Protein 6UXF (pdb70)

Solvent-accessible surface area: 13009 Å² total; per-residue (Å²): 165,123,98,218,77,133,74,79,88,64,68,108,32,13,56,44,4,56,125,66,1,42,77,0,71,147,12,49,133,90,97,118,62,155,12,114,21,2,22,79,20,3,17,94,8,6,67,100,54,12,62,170,123,16,105,4,14,106,2,53,0,10,5,2,92,77,99,117,8,96,51,1,18,0,0,0,7,3,84,146,169,13,50,38,30,93,141,160,77,176,66,43,15,1,0,0,2,0,0,5,0,3,2,9,8,56,46,15,0,31,124,139,38,3,56,21,2,25,133,46,2,15,24,0,50,68,14,94,38,15,28,55,67,29,89,83,121,70,36,99,93,92,63,94,154,79,5,48,7,7,0,2,0,0,0,4,66,5,92,26,103,105,41,114,60,0,23,56,66,1,53,64,95,96,96,56,107,4,2,1,14,0,0,0,0,7,76,25,1,17,0,35,31,24,103,134,128,137,118,3,43,21,77,112,75,204,71,0,5,8,20,2,12,98,41,0,52,40,27,3,143,150,15,36,68,10,10,88,15,44,96,153,16,23,43,112,132,160,93,181

Secondary structure (DSSP, 8-state):
-----HHHHHHHHHHHHHHHHHHHHHHHH-TTTTTTTHHHHHHHHHHHHS-TT-EEEEEEEE-TTS-B---EEEEEE--SS-S--EEETTEEEEEGGGEEEEEEE-SEESHHHHHHHHHHHHHHHTS------EEETTEEEPPPPPP--EEEEEESEES--SHHHHHHHH---TTSTT---EEEETTTEEEEEETTTTEEEEEE-TTHHHHHHHHHHHHHHHS-------HHHHHGGG--

B-factor: mean 38.06, std 15.3, range [18.31, 113.09]

Radius of gyration: 18.82 Å; Cα contacts (8 Å, |Δi|>4): 485; chains: 1; bounding box: 50×69×50 Å

Nearest PDB structures (foldseek):
  6uxf-assembly1_A  TM=1.004E+00  e=3.318E-54  Vibrio metoecus
  6uxg-assembly1_A  TM=9.566E-01  e=2.338E-42  Vibrio metoecus
  6p7p-assembly1_C  TM=9.164E-01  e=3.112E-33  Escherichia coli MS 115-1
  7zgv-assembly1_A  TM=8.688E-01  e=6.035E-23  Serratia
  7zgw-assembly1_D  TM=8.643E-01  e=1.379E-19  Serratia

Sequence (240 aa):
AQDWQLSELLENLHADVQHKLTTVRKSFKHSVVKGDGAENVWVDLFNQYLPERYRASRAFVVDSENQFSEQIDVVIYDRQYSPFIFHYAEQLIIPAESVYAVFEVKQTLNKQHIDAARKKVASVRALHRTSLPIPHAGGVHSPRELIGIIGGLLTLENELKIPDTLMGHLDHDKADKGMLNIGCCAADDCFFYYDNDHQRMQVMQHKKATTTAFLFELLSQLQKCGTVPMIDIHAYGKWLTP

InterPro domains:
  IPR046537 Domain of unknown function DUF6602 [PF20247] (25-128)

Foldseek 3Di:
DDDDDPVVVLVVVLVVLVVLLVVQVCQCPDPPSNRPCNLVSVQVVCCVPPPVQKHKDFAWEAELVGAIADGFSIWIFGDPPAPDWDCPPNGTYGYLLGTAETEDEDAEDDLVQLVVQLRRQLSSVVHDFDFDWDDDPPGTHDTFDGFQYAGEYEYAYYPQQPQVSSQVSQWDDPPHSSHHAWYFHQCFWIKGQDVVVRGIGIGTDRSHVSVRVVVVNVSSVPRGDRHPGPVVSNVVVPDD

Structure (mmCIF, N/CA/C/O backbone):
data_6UXF
#
_entry.id   6UXF
#
_cell.length_a   134.880
_cell.length_b   134.880
_cell.length_c   85.894
_cell.angle_alpha   90.000
_cell.angle_beta   90.000
_cell.angle_gamma   120.000
#
_symmetry.space_group_name_H-M   'P 63 2 2'
#
loop_
_entity.id
_entity.type
_entity.pdbx_description
1 polymer 'Vibrio meotecus sp. RC341 NucC'
2 water water
#
loop_
_atom_site.group_PDB
_atom_site.id
_atom_site.type_symbol
_atom_site.label_atom_id
_atom_site.label_alt_id
_atom_site.label_comp_id
_atom_site.label_asym_id
_atom_site.label_entity_id
_atom_site.label_seq_id
_atom_site.pdbx_PDB_ins_code
_atom_site.Cartn_x
_atom_site.Cartn_y
_atom_site.Cartn_z
_atom_site.occupancy
_atom_site.B_iso_or_equiv
_atom_site.auth_seq_id
_atom_site.auth_comp_id
_atom_site.auth_asym_id
_atom_site.auth_atom_id
_atom_site.pdbx_PDB_model_num
ATOM 1 N N . ALA A 1 2 ? 52.36860 -4.78405 -16.37172 1.000 77.26622 2 ALA A N 1
ATOM 2 C CA . ALA A 1 2 ? 50.95849 -5.07582 -16.12127 1.000 78.56489 2 ALA A CA 1
ATOM 3 C C . ALA A 1 2 ? 50.78206 -5.94626 -14.86905 1.000 55.46795 2 ALA A C 1
ATOM 4 O O . ALA A 1 2 ? 50.59267 -5.42870 -13.76104 1.000 67.91420 2 ALA A O 1
ATOM 10 N N . GLN A 1 3 ? 50.85963 -7.26330 -15.03268 1.000 47.84489 3 GLN A N 1
ATOM 11 C CA . GLN A 1 3 ? 50.70334 -8.19114 -13.91336 1.000 44.54957 3 GLN A CA 1
ATOM 12 C C . GLN A 1 3 ? 51.96483 -8.18773 -13.04879 1.000 55.39106 3 GLN A C 1
ATOM 13 O O . GLN A 1 3 ? 53.04015 -8.51033 -13.54154 1.000 41.83134 3 GLN A O 1
ATOM 27 N N . ASP A 1 4 ? 51.84262 -7.87927 -11.75576 1.000 59.13966 4 ASP A N 1
ATOM 28 C CA . ASP A 1 4 ? 52.98871 -8.02763 -10.86062 1.000 51.39288 4 ASP A CA 1
ATOM 29 C C . ASP A 1 4 ? 52.93739 -9.40207 -10.21746 1.000 34.24459 4 ASP A C 1
ATOM 30 O O . ASP A 1 4 ? 52.01992 -10.21284 -10.49603 1.000 37.72634 4 ASP A O 1
ATOM 39 N N . TRP A 1 5 ? 53.93160 -9.71189 -9.35346 1.000 35.67239 5 TRP A N 1
ATOM 40 C CA . TRP A 1 5 ? 54.01557 -11.07751 -8.82938 1.000 29.50067 5 TRP A CA 1
ATOM 41 C C . TRP A 1 5 ? 52.91431 -11.35030 -7.80617 1.000 27.45561 5 TRP A C 1
ATOM 42 O O . TRP A 1 5 ? 52.75672 -10.57542 -6.84930 1.000 31.84319 5 TRP A O 1
ATOM 63 N N . GLN A 1 6 ? 52.19139 -12.42161 -8.01796 1.000 26.54149 6 GLN A N 1
ATOM 64 C CA . GLN A 1 6 ? 51.09566 -12.83673 -7.15344 1.000 32.13051 6 GLN A CA 1
ATOM 65 C C . GLN A 1 6 ? 51.10757 -14.34863 -7.01269 1.000 29.37144 6 GLN A C 1
ATOM 66 O O . GLN A 1 6 ? 51.00076 -15.11091 -7.97867 1.000 24.94175 6 GLN A O 1
ATOM 80 N N . LEU A 1 7 ? 51.15501 -14.82574 -5.77742 1.000 24.88672 7 LEU A N 1
ATOM 81 C CA . LEU A 1 7 ? 51.03282 -16.23574 -5.57118 1.000 24.98277 7 LEU A CA 1
ATOM 82 C C . LEU A 1 7 ? 49.72068 -16.77795 -6.09957 1.000 26.17693 7 LEU A C 1
ATOM 83 O O . LEU A 1 7 ? 49.69581 -17.89572 -6.60090 1.000 26.11324 7 LEU A O 1
ATOM 99 N N . SER A 1 8 ? 48.64439 -15.98432 -6.04142 1.000 26.03675 8 SER A N 1
ATOM 100 C CA . SER A 1 8 ? 47.38848 -16.49048 -6.59840 1.000 29.71374 8 SER A CA 1
ATOM 101 C C . SER A 1 8 ? 47.50501 -16.77451 -8.10921 1.000 26.36048 8 SER A C 1
ATOM 102 O O . SER A 1 8 ? 46.87514 -17.71220 -8.60571 1.000 28.11390 8 SER A O 1
ATOM 110 N N . GLU A 1 9 ? 48.29118 -15.95118 -8.82264 1.000 26.40594 9 GLU A N 1
ATOM 111 C CA . GLU A 1 9 ? 48.51989 -16.18575 -10.25882 1.000 26.99684 9 GLU A CA 1
ATOM 112 C C . GLU A 1 9 ? 49.40898 -17.38116 -10.50333 1.000 25.79240 9 GLU A C 1
ATOM 113 O O . GLU A 1 9 ? 49.18374 -18.13819 -11.45982 1.000 24.90871 9 GLU A O 1
ATOM 125 N N . LEU A 1 10 ? 50.43059 -17.59532 -9.65832 1.000 25.01105 10 LEU A N 1
ATOM 126 C CA . LEU A 1 10 ? 51.22630 -18.80497 -9.81658 1.000 24.41322 10 LEU A CA 1
ATOM 127 C C . LEU A 1 10 ? 50.35778 -20.04658 -9.60943 1.000 24.89915 10 LEU A C 1
ATOM 128 O O . LEU A 1 10 ? 50.47200 -21.05592 -10.30163 1.000 22.78306 10 LEU A O 1
ATOM 144 N N . LEU A 1 11 ? 49.45321 -19.98717 -8.65154 1.000 23.35318 11 LEU A N 1
ATOM 145 C CA . LEU A 1 11 ? 48.60977 -21.14798 -8.37868 1.000 23.36053 11 LEU A CA 1
ATOM 146 C C . LEU A 1 11 ? 47.53306 -21.31969 -9.44235 1.000 23.07675 11 LEU A C 1
ATOM 147 O O . LEU A 1 11 ? 47.20160 -22.44686 -9.74947 1.000 23.91071 11 LEU A O 1
ATOM 163 N N . GLU A 1 12 ? 47.04429 -20.23979 -10.02697 1.000 23.98487 12 GLU A N 1
ATOM 164 C CA . GLU A 1 12 ? 46.09869 -20.34676 -11.13724 1.000 27.13811 12 GLU A CA 1
ATOM 165 C C . GLU A 1 12 ? 46.78595 -20.97499 -12.33704 1.000 27.55406 12 GLU A C 1
ATOM 166 O O . GLU A 1 12 ? 46.18518 -21.76653 -13.06393 1.000 25.76501 12 GLU A O 1
ATOM 178 N N . ASN A 1 13 ? 48.07015 -20.63781 -12.54644 1.000 24.09298 13 ASN A N 1
ATOM 179 C CA . ASN A 1 13 ? 48.84236 -21.22438 -13.64069 1.000 23.39314 13 ASN A CA 1
ATOM 180 C C . ASN A 1 13 ? 49.03558 -22.71874 -13.45306 1.000 23.50787 13 ASN A C 1
ATOM 181 O O . ASN A 1 13 ? 48.92240 -23.48570 -14.42161 1.000 24.29209 13 ASN A O 1
ATOM 192 N N . LEU A 1 14 ? 49.36930 -23.15209 -12.23464 1.000 22.18865 14 LEU A N 1
ATOM 193 C CA . LEU A 1 14 ? 49.46372 -24.55705 -11.90576 1.000 21.81826 14 LEU A CA 1
ATOM 194 C C . LEU A 1 14 ? 48.14478 -25.27015 -12.17592 1.000 22.08030 14 LEU A C 1
ATOM 195 O O . LEU A 1 14 ? 48.10694 -26.30066 -12.85325 1.000 23.00491 14 LEU A O 1
ATOM 211 N N . HIS A 1 15 ? 47.05059 -24.68922 -11.69109 1.000 23.25951 15 HIS A N 1
ATOM 212 C CA . HIS A 1 15 ? 45.73695 -25.23720 -11.88044 1.000 23.88392 15 HIS A CA 1
ATOM 213 C C . HIS A 1 15 ? 45.38356 -25.35560 -13.36600 1.000 22.17175 15 HIS A C 1
ATOM 214 O O . HIS A 1 15 ? 44.85251 -26.38957 -13.80534 1.000 23.57042 15 HIS A O 1
ATOM 228 N N . ALA A 1 16 ? 45.70838 -24.34635 -14.15555 1.000 22.61056 16 ALA A N 1
ATOM 229 C CA . ALA A 1 16 ? 45.44923 -24.41449 -15.60298 1.000 27.13018 16 ALA A CA 1
ATOM 230 C C . ALA A 1 16 ? 46.19322 -25.57341 -16.25138 1.000 25.89275 16 ALA A C 1
ATOM 231 O O . ALA A 1 16 ? 45.66444 -26.24234 -17.15472 1.000 25.07092 16 ALA A O 1
ATOM 238 N N . ASP A 1 17 ? 47.40827 -25.85506 -15.79287 1.000 23.07238 17 ASP A N 1
ATOM 239 C CA . ASP A 1 17 ? 48.15658 -26.96358 -16.36918 1.000 20.81011 17 ASP A CA 1
ATOM 240 C C . ASP A 1 17 ? 47.54032 -28.29688 -15.97590 1.000 23.45152 17 ASP A C 1
ATOM 241 O O . ASP A 1 17 ? 47.38454 -29.17747 -16.80957 1.000 24.55154 17 ASP A O 1
ATOM 250 N N . VAL A 1 18 ? 47.15153 -28.43890 -14.70697 1.000 23.21658 18 VAL A N 1
ATOM 251 C CA . VAL A 1 18 ? 46.48127 -29.65167 -14.23423 1.000 21.74381 18 VAL A CA 1
ATOM 252 C C . VAL A 1 18 ? 45.19084 -29.85923 -15.00998 1.000 21.89880 18 VAL A C 1
ATOM 253 O O . VAL A 1 18 ? 44.92559 -30.94289 -15.51326 1.000 26.65636 18 VAL A O 1
ATOM 266 N N . GLN A 1 19 ? 44.40067 -28.80516 -15.15865 1.000 22.17933 19 GLN A N 1
ATOM 267 C CA . GLN A 1 19 ? 43.12570 -28.90610 -15.88120 1.000 24.38890 19 GLN A CA 1
ATOM 268 C C . GLN A 1 19 ? 43.34673 -29.30851 -17.33002 1.000 26.49815 19 GLN A C 1
ATOM 269 O O . GLN A 1 19 ? 42.59509 -30.12519 -17.89045 1.000 24.39219 19 GLN A O 1
ATOM 283 N N . HIS A 1 20 ? 44.36560 -28.72558 -17.97538 1.000 24.28921 20 HIS A N 1
ATOM 284 C CA . HIS A 1 20 ? 44.61921 -29.12119 -19.36500 1.000 22.57246 20 HIS A CA 1
ATOM 285 C C . HIS A 1 20 ? 45.01384 -30.59500 -19.48144 1.000 22.83770 20 HIS A C 1
ATOM 286 O O . HIS A 1 20 ? 44.52224 -31.30363 -20.37847 1.000 25.48799 20 HIS A O 1
ATOM 300 N N . LYS A 1 21 ? 45.86570 -31.09854 -18.58262 1.000 22.62622 21 LYS A N 1
ATOM 301 C CA . LYS A 1 21 ? 46.23634 -32.50098 -18.62558 1.000 22.15493 21 LYS A CA 1
ATOM 302 C C . LYS A 1 21 ? 45.00586 -33.38812 -18.43054 1.000 24.76298 21 LYS A C 1
ATOM 303 O O . LYS A 1 21 ? 44.84328 -34.39145 -19.13882 1.000 23.95088 21 LYS A O 1
ATOM 322 N N . LEU A 1 22 ? 44.07630 -32.97483 -17.54672 1.000 22.55721 22 LEU A N 1
ATOM 323 C CA . LEU A 1 22 ? 42.91310 -33.82474 -17.28233 1.000 23.72768 22 LEU A CA 1
ATOM 324 C C . LEU A 1 22 ? 41.91506 -33.83255 -18.42246 1.000 24.82034 22 LEU A C 1
ATOM 325 O O . LEU A 1 22 ? 41.05880 -34.72004 -18.45966 1.000 25.13808 22 LEU A O 1
ATOM 341 N N . THR A 1 23 ? 41.97281 -32.88451 -19.39118 1.000 23.58474 23 THR A N 1
ATOM 342 C CA . THR A 1 23 ? 41.10749 -33.01547 -20.56047 1.000 22.61177 23 THR A CA 1
ATOM 343 C C . THR A 1 23 ? 41.37079 -34.34730 -21.28256 1.000 22.92791 23 THR A C 1
ATOM 344 O O . THR A 1 23 ? 40.47705 -34.86623 -21.93845 1.000 25.26432 23 THR A O 1
ATOM 355 N N . THR A 1 24 ? 42.60674 -34.87753 -21.22434 1.000 23.86469 24 THR A N 1
ATOM 356 C CA . THR A 1 24 ? 42.89218 -36.16080 -21.85944 1.000 22.89704 24 THR A CA 1
ATOM 357 C C . THR A 1 24 ? 42.13614 -37.29388 -21.15893 1.000 22.99620 24 THR A C 1
ATOM 358 O O . THR A 1 24 ? 41.66038 -38.22708 -21.81991 1.000 25.47923 24 THR A O 1
ATOM 369 N N . VAL A 1 25 ? 42.01903 -37.18764 -19.83238 1.000 24.11236 25 VAL A N 1
ATOM 370 C CA . VAL A 1 25 ? 41.25183 -38.17816 -19.07069 1.000 27.45962 25 VAL A CA 1
ATOM 371 C C . VAL A 1 25 ? 39.79102 -38.13465 -19.49081 1.000 25.52313 25 VAL A C 1
ATOM 372 O O . VAL A 1 25 ? 39.15380 -39.15861 -19.76025 1.000 25.94831 25 VAL A O 1
ATOM 385 N N . ARG A 1 26 ? 39.24429 -36.93636 -19.57883 1.000 23.03340 26 ARG A N 1
ATOM 386 C CA . ARG A 1 26 ? 37.86399 -36.76836 -20.01688 1.000 25.05790 26 ARG A CA 1
ATOM 387 C C . ARG A 1 26 ? 37.63792 -37.35370 -21.40281 1.000 28.75380 26 ARG A C 1
ATOM 388 O O . ARG A 1 26 ? 36.64297 -38.04820 -21.65495 1.000 28.95093 26 ARG A O 1
ATOM 409 N N . LYS A 1 27 ? 38.53817 -37.03073 -22.34074 1.000 24.60396 27 LYS A N 1
ATOM 410 C CA . LYS A 1 27 ? 38.33836 -37.49280 -23.70462 1.000 28.94787 27 LYS A CA 1
ATOM 411 C C . LYS A 1 27 ? 38.45117 -39.00411 -23.78631 1.000 24.10853 27 LYS A C 1
ATOM 412 O O . LYS A 1 27 ? 37.71015 -39.61447 -24.57592 1.000 28.99518 27 LYS A O 1
ATOM 431 N N . SER A 1 28 ? 39.35092 -39.59841 -22.99042 1.000 25.16176 28 SER A N 1
ATOM 432 C CA . SER A 1 28 ? 39.47489 -41.04859 -22.97943 1.000 27.70355 28 SER A CA 1
ATOM 433 C C . SER A 1 28 ? 38.18795 -41.71572 -22.46832 1.000 29.22837 28 SER A C 1
ATOM 434 O O . SER A 1 28 ? 37.61499 -42.57367 -23.14540 1.000 28.46557 28 SER A O 1
ATOM 442 N N . PHE A 1 29 ? 37.70534 -41.28640 -21.28699 1.000 29.11101 29 PHE A N 1
ATOM 443 C CA . PHE A 1 29 ? 36.49231 -41.90735 -20.73905 1.000 33.04929 29 PHE A CA 1
ATOM 444 C C . PHE A 1 29 ? 35.28164 -41.72548 -21.63460 1.000 33.88095 29 PHE A C 1
ATOM 445 O O . PHE A 1 29 ? 34.41560 -42.61377 -21.68685 1.000 34.06138 29 PHE A O 1
ATOM 462 N N . LYS A 1 30 ? 35.18411 -40.61509 -22.37791 1.000 28.07238 30 LYS A N 1
ATOM 463 C CA . LYS A 1 30 ? 34.00215 -40.32633 -23.15617 1.000 31.73671 30 LYS A CA 1
ATOM 464 C C . LYS A 1 30 ? 34.05195 -40.91797 -24.56452 1.000 33.64540 30 LYS A C 1
ATOM 465 O O . LYS A 1 30 ? 33.06203 -40.88295 -25.25990 1.000 34.68781 30 LYS A O 1
ATOM 484 N N . HIS A 1 31 ? 35.16086 -41.52851 -24.96114 1.000 31.07642 31 HIS A N 1
ATOM 485 C CA . HIS A 1 31 ? 35.31325 -42.00242 -26.33596 1.000 33.07668 31 HIS A CA 1
ATOM 486 C C . HIS A 1 31 ? 34.69311 -43.39144 -26.49248 1.000 29.21800 31 HIS A C 1
ATOM 487 O O . HIS A 1 31 ? 34.93515 -44.28217 -25.66335 1.000 32.08680 31 HIS A O 1
ATOM 501 N N . SER A 1 32 ? 33.97166 -43.57679 -27.58017 1.000 32.26674 32 SER A N 1
ATOM 502 C CA . SER A 1 32 ? 33.25622 -44.83970 -27.79606 1.000 38.41130 32 SER A CA 1
ATOM 503 C C . SER A 1 32 ? 34.17249 -46.00805 -28.14141 1.000 51.98090 32 SER A C 1
ATOM 504 O O . SER A 1 32 ? 33.75247 -47.16410 -28.03342 1.000 41.72970 32 SER A O 1
ATOM 512 N N . VAL A 1 33 ? 35.40387 -45.74951 -28.56656 1.000 35.62205 33 VAL A N 1
ATOM 513 C CA . VAL A 1 33 ? 36.40006 -46.81986 -28.79817 1.000 39.07982 33 VAL A CA 1
ATOM 514 C C . VAL A 1 33 ? 37.42835 -46.90165 -27.67783 1.000 44.67683 33 VAL A C 1
ATOM 515 O O . VAL A 1 33 ? 37.73019 -47.98306 -27.15774 1.000 37.75764 33 VAL A O 1
ATOM 528 N N . VAL A 1 34 ? 37.96135 -45.76305 -27.23589 1.000 33.67790 34 VAL A N 1
ATOM 529 C CA . VAL A 1 34 ? 39.02774 -45.79482 -26.24470 1.000 31.80558 34 VAL A CA 1
ATOM 530 C C . VAL A 1 34 ? 38.49227 -46.24483 -24.88456 1.000 31.51836 34 VAL A C 1
ATOM 531 O O . VAL A 1 34 ? 39.15338 -46.99388 -24.16473 1.000 32.79990 34 VAL A O 1
ATOM 544 N N . LYS A 1 35 ? 37.29357 -45.78984 -24.51170 1.000 34.16127 35 LYS A N 1
ATOM 545 C CA . LYS A 1 35 ? 36.58269 -46.30395 -23.33548 1.000 41.90962 35 LYS A CA 1
ATOM 546 C C . LYS A 1 35 ? 37.44244 -46.30486 -22.07938 1.000 41.44782 35 LYS A C 1
ATOM 547 O O . LYS A 1 35 ? 37.48677 -47.28599 -21.34031 1.000 37.25927 35 LYS A O 1
ATOM 566 N N . GLY A 1 36 ? 38.10862 -45.17490 -21.80681 1.000 29.77318 36 GLY A N 1
ATOM 567 C CA . GLY A 1 36 ? 38.88705 -45.00494 -20.61702 1.000 27.24327 36 GLY A CA 1
ATOM 568 C C . GLY A 1 36 ? 40.28993 -45.58299 -20.63140 1.000 31.75541 36 GLY A C 1
ATOM 569 O O . GLY A 1 36 ? 41.01265 -45.43552 -19.63844 1.000 33.48252 36 GLY A O 1
ATOM 573 N N . ASP A 1 37 ? 40.70750 -46.22425 -21.71739 1.000 31.47649 37 ASP A N 1
ATOM 574 C CA . ASP A 1 37 ? 42.05980 -46.77585 -21.77590 1.000 31.25115 37 ASP A CA 1
ATOM 575 C C . ASP A 1 37 ? 43.09119 -45.68973 -21.56744 1.000 33.65804 37 ASP A C 1
ATOM 576 O O . ASP A 1 37 ? 43.01694 -44.59874 -22.18710 1.000 34.82432 37 ASP A O 1
ATOM 585 N N . GLY A 1 38 ? 44.04823 -45.97318 -20.67538 1.000 36.98406 38 GLY A N 1
ATOM 586 C CA . GLY A 1 38 ? 45.13485 -45.06421 -20.42622 1.000 47.67949 38 GLY A CA 1
ATOM 587 C C . GLY A 1 38 ? 44.81078 -43.93722 -19.49168 1.000 31.51060 38 GLY A C 1
ATOM 588 O O . GLY A 1 38 ? 45.68778 -43.12977 -19.20590 1.000 30.06538 38 GLY A O 1
ATOM 592 N N . ALA A 1 39 ? 43.56792 -43.82845 -19.01405 1.000 27.08611 39 ALA A N 1
ATOM 593 C CA . ALA A 1 39 ? 43.20622 -42.64701 -18.22814 1.000 28.22404 39 ALA A CA 1
ATOM 594 C C . ALA A 1 39 ? 44.09114 -42.48188 -17.01010 1.000 26.74540 39 ALA A C 1
ATOM 595 O O . ALA A 1 39 ? 44.48840 -41.35256 -16.65802 1.000 30.00828 39 ALA A O 1
ATOM 602 N N . GLU A 1 40 ? 44.38019 -43.57997 -16.30748 1.000 26.06823 40 GLU A N 1
ATOM 603 C CA . GLU A 1 40 ? 45.18015 -43.43552 -15.12796 1.000 24.83676 40 GLU A CA 1
ATOM 604 C C . GLU A 1 40 ? 46.58172 -42.92128 -15.44785 1.000 22.79188 40 GLU A C 1
ATOM 605 O O . GLU A 1 40 ? 47.23758 -42.37919 -14.54641 1.000 25.92875 40 GLU A O 1
ATOM 617 N N . ASN A 1 41 ? 47.07197 -43.14471 -16.65571 1.000 27.92253 41 ASN A N 1
ATOM 618 C CA . ASN A 1 41 ? 48.41214 -42.67291 -16.99534 1.000 27.26719 41 ASN A CA 1
ATOM 619 C C . ASN A 1 41 ? 48.54156 -41.17502 -16.85942 1.000 23.67006 41 ASN A C 1
ATOM 620 O O . ASN A 1 41 ? 49.63530 -40.67866 -16.56601 1.000 24.53669 41 ASN A O 1
ATOM 631 N N . VAL A 1 42 ? 47.46286 -40.42072 -17.13022 1.000 23.58722 42 VAL A N 1
ATOM 632 C CA . VAL A 1 42 ? 47.51793 -38.96203 -16.97809 1.000 24.80781 42 VAL A CA 1
ATOM 633 C C . VAL A 1 42 ? 47.76565 -38.57135 -15.53303 1.000 22.86342 42 VAL A C 1
ATOM 634 O O . VAL A 1 42 ? 48.59673 -37.69551 -15.23951 1.000 24.78953 42 VAL A O 1
ATOM 647 N N . TRP A 1 43 ? 47.05257 -39.22857 -14.59756 1.000 22.70003 43 TRP A N 1
ATOM 648 C CA . TRP A 1 43 ? 47.25021 -38.95850 -13.18038 1.000 21.88240 43 TRP A CA 1
ATOM 649 C C . TRP A 1 43 ? 48.63474 -39.40435 -12.73000 1.000 22.07828 43 TRP A C 1
ATOM 650 O O . TRP A 1 43 ? 49.28410 -38.70101 -11.94797 1.000 23.07251 43 TRP A O 1
ATOM 671 N N . VAL A 1 44 ? 49.10694 -40.54618 -13.22913 1.000 22.84836 44 VAL A N 1
ATOM 672 C CA . VAL A 1 44 ? 50.46707 -40.98839 -12.87299 1.000 22.69619 44 VAL A CA 1
ATOM 673 C C . VAL A 1 44 ? 51.48073 -39.91703 -13.26087 1.000 22.87948 44 VAL A C 1
ATOM 674 O O . VAL A 1 44 ? 52.34908 -39.52554 -12.46227 1.000 24.06078 44 VAL A O 1
ATOM 687 N N . ASP A 1 45 ? 51.35974 -39.42324 -14.49700 1.000 22.71574 45 ASP A N 1
ATOM 688 C CA . ASP A 1 45 ? 52.27087 -38.39835 -15.00461 1.000 23.08525 45 ASP A CA 1
ATOM 689 C C . ASP A 1 45 ? 52.13589 -37.12454 -14.18159 1.000 23.63625 45 ASP A C 1
ATOM 690 O O . ASP A 1 45 ? 53.13916 -36.46254 -13.88069 1.000 25.31799 45 ASP A O 1
ATOM 699 N N . LEU A 1 46 ? 50.89565 -36.74077 -13.81581 1.000 23.11702 46 LEU A N 1
ATOM 700 C CA . LEU A 1 46 ? 50.71169 -35.53584 -13.00571 1.000 22.64417 46 LEU A CA 1
ATOM 701 C C . LEU A 1 46 ? 51.43704 -35.67208 -11.68278 1.000 26.07509 46 LEU A C 1
ATOM 702 O O . LEU A 1 46 ? 52.08429 -34.72509 -11.20765 1.000 24.57004 46 LEU A O 1
ATOM 718 N N . PHE A 1 47 ? 51.31658 -36.84771 -11.04244 1.000 23.66127 47 PHE A N 1
ATOM 719 C CA . PHE A 1 47 ? 51.96538 -36.97770 -9.73982 1.000 23.68483 47 PHE A CA 1
ATOM 720 C C . PHE A 1 47 ? 53.49118 -36.99542 -9.87863 1.000 22.06400 47 PHE A C 1
ATOM 721 O O . PHE A 1 47 ? 54.21722 -36.40699 -9.04673 1.000 23.48367 47 PHE A O 1
ATOM 738 N N . ASN A 1 48 ? 54.01259 -37.65735 -10.91518 1.000 21.06130 48 ASN A N 1
ATOM 739 C CA . ASN A 1 48 ? 55.46098 -37.63293 -11.08535 1.000 21.89205 48 ASN A CA 1
ATOM 740 C C . ASN A 1 48 ? 55.95812 -36.23437 -11.40493 1.000 25.31000 48 ASN A C 1
ATOM 741 O O . ASN A 1 48 ? 57.12166 -35.93819 -11.13139 1.000 27.17911 48 ASN A O 1
ATOM 752 N N . GLN A 1 49 ? 55.11721 -35.40014 -12.03845 1.000 23.63334 49 GLN A N 1
ATOM 753 C CA . GLN A 1 49 ? 55.51005 -34.00591 -12.28040 1.000 25.36102 49 GLN A CA 1
ATOM 754 C C . GLN A 1 49 ? 55.49624 -33.17056 -10.99595 1.000 27.03337 49 GLN A C 1
ATOM 755 O O . GLN A 1 49 ? 56.39891 -32.34448 -10.77627 1.000 29.12164 49 GLN A O 1
ATOM 769 N N . TYR A 1 50 ? 54.42327 -33.28554 -10.19048 1.000 22.92068 50 TYR A N 1
ATOM 770 C CA . TYR A 1 50 ? 54.12262 -32.31622 -9.14459 1.000 26.96824 50 TYR A CA 1
ATOM 771 C C . TYR A 1 50 ? 54.46944 -32.78017 -7.72659 1.000 33.86493 50 TYR A C 1
ATOM 772 O O . TYR A 1 50 ? 54.48726 -31.93642 -6.82102 1.000 36.15628 50 TYR A O 1
ATOM 790 N N . LEU A 1 51 ? 54.72755 -34.02806 -7.50238 1.000 24.69229 51 LEU A N 1
ATOM 791 C CA . LEU A 1 51 ? 55.11277 -34.44139 -6.14443 1.000 22.63721 51 LEU A CA 1
ATOM 792 C C . LEU A 1 51 ? 56.62181 -34.29058 -5.94302 1.000 22.78797 51 LEU A C 1
ATOM 793 O O . LEU A 1 51 ? 57.38772 -34.35810 -6.89838 1.000 23.97932 51 LEU A O 1
ATOM 809 N N . PRO A 1 52 ? 57.05723 -34.10546 -4.68968 1.000 22.12506 52 PRO A N 1
ATOM 810 C CA . PRO A 1 52 ? 58.48460 -34.10819 -4.37442 1.000 23.29355 52 PRO A CA 1
ATOM 811 C C . PRO A 1 52 ? 59.18962 -35.33567 -4.95852 1.000 22.10894 52 PRO A C 1
ATOM 812 O O . PRO A 1 52 ? 58.60468 -36.42377 -5.07834 1.000 21.81707 52 PRO A O 1
ATOM 823 N N . GLU A 1 53 ? 60.48064 -35.16557 -5.29023 1.000 23.03406 53 GLU A N 1
ATOM 824 C CA . GLU A 1 53 ? 61.21641 -36.22376 -5.97462 1.000 24.89619 53 GLU A CA 1
ATOM 825 C C . GLU A 1 53 ? 61.42076 -37.48053 -5.13086 1.000 27.85028 53 GLU A C 1
ATOM 826 O O . GLU A 1 53 ? 61.69617 -38.54856 -5.69925 1.000 28.15763 53 GLU A O 1
ATOM 838 N N . ARG A 1 54 ? 61.21869 -37.42086 -3.81097 1.000 23.94485 54 ARG A N 1
ATOM 839 C CA . ARG A 1 54 ? 61.27156 -38.64546 -3.02216 1.000 27.46818 54 ARG A CA 1
ATOM 840 C C . ARG A 1 54 ? 60.13966 -39.61862 -3.35657 1.000 27.45841 54 ARG A C 1
ATOM 841 O O . ARG A 1 54 ? 60.22657 -40.80724 -2.99522 1.000 25.40964 54 ARG A O 1
ATOM 862 N N . TYR A 1 55 ? 59.09412 -39.16133 -4.02614 1.000 23.61579 55 TYR A N 1
ATOM 863 C CA . TYR A 1 55 ? 57.95062 -40.00572 -4.40065 1.000 22.42411 55 TYR A CA 1
ATOM 864 C C . TYR A 1 55 ? 57.98982 -40.39020 -5.87294 1.000 24.51971 55 TYR A C 1
ATOM 865 O O . TYR A 1 55 ? 58.43590 -39.62525 -6.75248 1.000 24.09776 55 TYR A O 1
ATOM 883 N N . ARG A 1 56 ? 57.53869 -41.62737 -6.14275 1.000 21.39513 56 ARG A N 1
ATOM 884 C CA . ARG A 1 56 ? 57.34804 -42.15903 -7.47021 1.000 21.42121 56 ARG A CA 1
ATOM 885 C C . ARG A 1 56 ? 55.89155 -42.59545 -7.58453 1.000 20.50013 56 ARG A C 1
ATOM 886 O O . ARG A 1 56 ? 55.29790 -43.04909 -6.60937 1.000 20.56243 56 ARG A O 1
ATOM 907 N N . ALA A 1 57 ? 55.31912 -42.40527 -8.77783 1.000 21.63418 57 ALA A N 1
ATOM 908 C CA . ALA A 1 57 ? 53.98100 -42.88546 -9.05518 1.000 20.30156 57 ALA A CA 1
ATOM 909 C C . ALA A 1 57 ? 53.94811 -43.83931 -10.24427 1.000 19.12243 57 ALA A C 1
ATOM 910 O O . ALA A 1 57 ? 54.62334 -43.61042 -11.24321 1.000 22.24831 57 ALA A O 1
ATOM 917 N N . SER A 1 58 ? 53.13611 -44.90729 -10.12065 1.000 20.87691 58 SER A N 1
ATOM 918 C CA . SER A 1 58 ? 52.96439 -45.87856 -11.19941 1.000 20.82104 58 SER A CA 1
ATOM 919 C C . SER A 1 58 ? 51.63306 -46.58853 -11.04928 1.000 19.58032 58 SER A C 1
ATOM 920 O O . SER A 1 58 ? 51.13809 -46.76118 -9.92015 1.000 22.36754 58 SER A O 1
ATOM 928 N N . ARG A 1 59 ? 51.11519 -47.07431 -12.16716 1.000 21.56526 59 ARG A N 1
ATOM 929 C CA . ARG A 1 59 ? 50.07179 -48.10403 -12.11438 1.000 21.90898 59 ARG A CA 1
ATOM 930 C C . ARG A 1 59 ? 50.75959 -49.40530 -11.70271 1.000 22.22266 59 ARG A C 1
ATOM 931 O O . ARG A 1 59 ? 51.80064 -49.73220 -12.26834 1.000 22.83986 59 ARG A O 1
ATOM 952 N N . ALA A 1 60 ? 50.19738 -50.15581 -10.75385 1.000 19.83831 60 ALA A N 1
ATOM 953 C CA . ALA A 1 60 ? 50.94354 -51.29778 -10.24561 1.000 20.18006 60 ALA A CA 1
ATOM 954 C C . ALA A 1 60 ? 50.07125 -52.18431 -9.41777 1.000 21.58157 60 ALA A C 1
ATOM 955 O O . ALA A 1 60 ? 48.98561 -51.79250 -8.99480 1.000 25.38027 60 ALA A O 1
ATOM 962 N N . PHE A 1 61 ? 50.56652 -53.40001 -9.17830 1.000 20.45524 61 PHE A N 1
ATOM 963 C CA . PHE A 1 61 ? 50.07033 -54.29034 -8.12150 1.000 19.73494 61 PHE A CA 1
ATOM 964 C C . PHE A 1 61 ? 50.97588 -54.16265 -6.89727 1.000 23.49959 61 PHE A C 1
ATOM 965 O O . PHE A 1 61 ? 52.11175 -53.73757 -7.00754 1.000 20.92146 61 PHE A O 1
ATOM 982 N N . VAL A 1 62 ? 50.46704 -54.53697 -5.73074 1.000 22.06860 62 VAL A N 1
ATOM 983 C CA . VAL A 1 62 ? 51.23705 -54.51096 -4.48317 1.000 20.30315 62 VAL A CA 1
ATOM 984 C C . VAL A 1 62 ? 51.29290 -55.94675 -3.95535 1.000 22.25818 62 V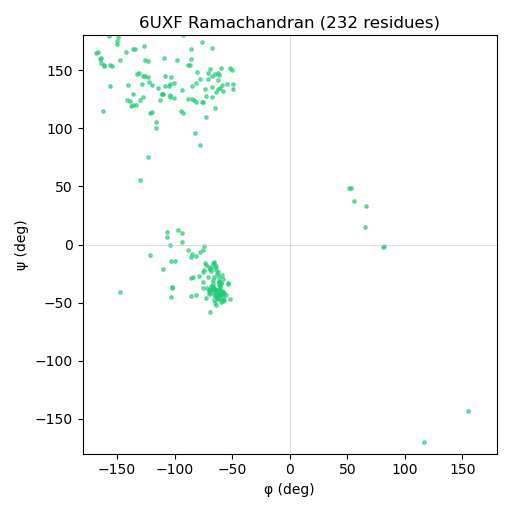AL A C 1
ATOM 985 O O . VAL A 1 62 ? 50.32651 -56.69583 -4.09145 1.000 22.67380 62 VAL A O 1
ATOM 998 N N . VAL A 1 63 ? 52.46312 -56.36752 -3.48729 1.000 20.07730 63 VAL A N 1
ATOM 999 C CA . VAL A 1 63 ? 52.68551 -57.70096 -2.96005 1.000 21.99027 63 VAL A CA 1
ATOM 1000 C C . VAL A 1 63 ? 53.20717 -57.63489 -1.52830 1.000 21.96503 63 VAL A C 1
ATOM 1001 O O . VAL A 1 63 ? 53.78621 -56.65118 -1.09027 1.000 22.12222 63 VAL A O 1
ATOM 1014 N N . ASP A 1 64 ? 53.02153 -58.71366 -0.79184 1.000 21.28658 64 ASP A N 1
ATOM 1015 C CA . ASP A 1 64 ? 53.67425 -58.83569 0.53566 1.000 21.39543 64 ASP A CA 1
ATOM 1016 C C . ASP A 1 64 ? 54.47860 -60.12932 0.66359 1.000 23.34392 64 ASP A C 1
ATOM 1017 O O . ASP A 1 64 ? 54.44599 -61.02484 -0.19247 1.000 23.62098 64 ASP A O 1
ATOM 1026 N N . SER A 1 65 ? 55.24216 -60.21532 1.74701 1.000 22.39509 65 SER A N 1
ATOM 1027 C CA . SER A 1 65 ? 56.13499 -61.34896 1.99623 1.000 22.92454 65 SER A CA 1
ATOM 1028 C C . SER A 1 65 ? 55.40131 -62.62362 2.43053 1.000 23.78351 65 SER A C 1
ATOM 1029 O O . SER A 1 65 ? 56.06038 -63.62837 2.67210 1.000 26.25495 65 SER A O 1
ATOM 1037 N N . GLU A 1 66 ? 54.07046 -62.58100 2.56114 1.000 24.19796 66 GLU A N 1
ATOM 1038 C CA . GLU A 1 66 ? 53.22471 -63.73545 2.76246 1.000 26.49742 66 GLU A CA 1
ATOM 1039 C C . GLU A 1 66 ? 52.61308 -64.22988 1.45312 1.000 23.23443 66 GLU A C 1
ATOM 1040 O O . GLU A 1 66 ? 51.75121 -65.11336 1.47823 1.000 24.30750 66 GLU A O 1
ATOM 1052 N N . ASN A 1 67 ? 53.09959 -63.73984 0.31371 1.000 24.30872 67 ASN A N 1
ATOM 1053 C CA . ASN A 1 67 ? 52.65844 -64.17283 -0.99870 1.000 24.29131 67 ASN A CA 1
ATOM 1054 C C . ASN A 1 67 ? 51.22531 -63.79132 -1.26433 1.000 24.29216 67 ASN A C 1
ATOM 1055 O O . ASN A 1 67 ? 50.49162 -64.51148 -1.92890 1.000 28.43405 67 ASN A O 1
ATOM 1066 N N . GLN A 1 68 ? 50.81739 -62.66283 -0.72025 1.000 23.49151 68 GLN A N 1
ATOM 1067 C CA . GLN A 1 68 ? 49.48819 -62.12099 -0.98106 1.000 23.91816 68 GLN A CA 1
ATOM 1068 C C . GLN A 1 68 ? 49.62320 -60.89895 -1.87624 1.000 23.03611 68 GLN A C 1
ATOM 1069 O O . GLN A 1 68 ? 50.61034 -60.12894 -1.78090 1.000 23.43780 68 GLN A O 1
ATOM 1083 N N . PHE A 1 69 ? 48.64195 -60.72493 -2.76671 1.000 23.68259 69 PHE A N 1
ATOM 1084 C CA . PHE A 1 69 ? 48.71892 -59.64620 -3.76185 1.000 23.75852 69 PHE A CA 1
ATOM 1085 C C . PHE A 1 69 ? 47.46301 -58.78251 -3.68693 1.000 24.33277 69 PHE A C 1
ATOM 1086 O O . PHE A 1 69 ? 46.35447 -59.29924 -3.46767 1.000 25.08116 69 PHE A O 1
ATOM 1103 N N . SER A 1 70 ? 47.63911 -57.49300 -3.92157 1.000 22.80293 70 SER A N 1
ATOM 1104 C CA . SER A 1 70 ? 46.48841 -56.60279 -4.06625 1.000 24.47286 70 SER A CA 1
ATOM 1105 C C . SER A 1 70 ? 45.81023 -56.75823 -5.42382 1.000 26.16422 70 SER A C 1
ATOM 1106 O O . SER A 1 70 ? 46.27384 -57.48566 -6.29904 1.000 24.47649 70 SER A O 1
ATOM 1114 N N . GLU A 1 71 ? 44.67589 -56.05178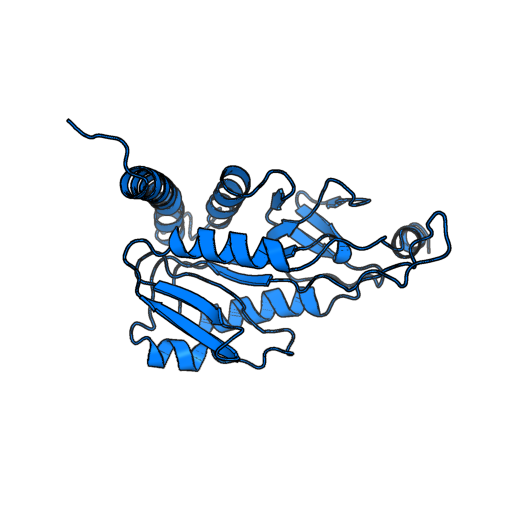 -5.58760 1.000 25.47443 71 GLU A N 1
ATOM 1115 C CA . GLU A 1 71 ? 44.11064 -55.81560 -6.90723 1.000 26.88973 71 GLU A CA 1
ATOM 1116 C C . GLU A 1 71 ? 45.03977 -54.89211 -7.69286 1.000 23.60615 71 GLU A C 1
ATOM 1117 O O . GLU A 1 71 ? 45.95929 -54.27715 -7.14265 1.000 26.62004 71 GLU A O 1
ATOM 1129 N N . GLN A 1 72 ? 44.76427 -54.76312 -8.98556 1.000 24.95537 72 GLN A N 1
ATOM 1130 C CA . GLN A 1 72 ? 45.49898 -53.78104 -9.78575 1.000 23.74524 72 GLN A CA 1
ATOM 1131 C C . GLN A 1 72 ? 45.12817 -52.37477 -9.33128 1.000 25.67192 72 GLN A C 1
ATOM 1132 O O . GLN A 1 72 ? 43.92810 -52.04756 -9.21804 1.000 28.19611 72 GLN A O 1
ATOM 1146 N N . ILE A 1 73 ? 46.13420 -51.56739 -9.00833 1.000 21.30965 73 ILE A N 1
ATOM 1147 C CA . ILE A 1 73 ? 45.91831 -50.22654 -8.49518 1.000 20.86461 73 ILE A CA 1
ATOM 1148 C C . ILE A 1 73 ? 46.20618 -49.20395 -9.58696 1.000 23.02039 73 ILE A C 1
ATOM 1149 O O . ILE A 1 73 ? 47.28318 -49.20980 -10.19347 1.000 23.36722 73 ILE A O 1
ATOM 1165 N N . ASP A 1 74 ? 45.26326 -48.29147 -9.81392 1.000 22.77113 74 ASP A N 1
ATOM 1166 C CA . ASP A 1 74 ? 45.43643 -47.32935 -10.89520 1.000 22.69420 74 ASP A CA 1
ATOM 1167 C C . ASP A 1 74 ? 46.63882 -46.41018 -10.67148 1.000 22.52272 74 ASP A C 1
ATOM 1168 O O . ASP A 1 74 ? 47.38869 -46.12837 -11.62118 1.000 23.29985 74 ASP A O 1
ATOM 1177 N N . VAL A 1 75 ? 46.78887 -45.86354 -9.46012 1.000 21.19900 75 VAL A N 1
ATOM 1178 C CA . VAL A 1 75 ? 47.93845 -45.03841 -9.13421 1.000 19.82892 75 VAL A CA 1
ATOM 1179 C C . VAL A 1 75 ? 48.45286 -45.42826 -7.75820 1.000 22.18090 75 VAL A C 1
ATOM 1180 O O . VAL A 1 75 ? 47.74432 -45.28155 -6.75363 1.000 21.43804 75 VAL A O 1
ATOM 1193 N N . VAL A 1 76 ? 49.69957 -45.86619 -7.69817 1.000 19.05823 76 VAL A N 1
ATOM 1194 C CA . VAL A 1 76 ? 50.41565 -46.11561 -6.44795 1.000 19.67567 76 VAL A CA 1
ATOM 1195 C C . VAL A 1 76 ? 51.51177 -45.07309 -6.31210 1.000 19.68431 76 VAL A C 1
ATOM 1196 O O . VAL A 1 76 ? 52.28545 -44.83236 -7.26735 1.000 19.97489 76 VAL A O 1
ATOM 1209 N N . ILE A 1 77 ? 51.57002 -44.41124 -5.15786 1.000 19.80803 77 ILE A N 1
ATOM 1210 C CA . ILE A 1 77 ? 52.69022 -43.52972 -4.78506 1.000 19.07471 77 ILE A CA 1
ATOM 1211 C C . ILE A 1 77 ? 53.58233 -44.32883 -3.82932 1.000 18.43225 77 ILE A C 1
ATOM 1212 O O . ILE A 1 77 ? 53.10673 -44.83300 -2.78990 1.000 20.53757 77 ILE A O 1
ATOM 1228 N N . TYR A 1 78 ? 54.87708 -44.40965 -4.16074 1.000 19.48736 78 TYR A N 1
ATOM 1229 C CA . TYR A 1 78 ? 55.78047 -45.31105 -3.45263 1.000 19.10913 78 TYR A CA 1
ATOM 1230 C C . TYR A 1 78 ? 57.19358 -44.77104 -3.42754 1.000 20.30467 78 TYR A C 1
ATOM 1231 O O . TYR A 1 78 ? 57.56806 -43.81611 -4.11984 1.000 21.42809 78 TYR A O 1
ATOM 1249 N N . ASP A 1 79 ? 58.03441 -45.51406 -2.70322 1.000 19.65932 79 ASP A N 1
ATOM 1250 C CA . ASP A 1 79 ? 59.45078 -45.25468 -2.57498 1.000 21.89046 79 ASP A CA 1
ATOM 1251 C C . ASP A 1 79 ? 60.28363 -46.15663 -3.48906 1.000 21.14708 79 ASP A C 1
ATOM 1252 O O . ASP A 1 79 ? 60.04068 -47.37522 -3.57291 1.000 23.35656 79 ASP A O 1
ATOM 1261 N N . ARG A 1 80 ? 61.30468 -45.56770 -4.09205 1.000 24.01717 80 ARG A N 1
ATOM 1262 C CA . ARG A 1 80 ? 62.35692 -46.28225 -4.81460 1.000 23.99387 80 ARG A CA 1
ATOM 1263 C C . ARG A 1 80 ? 63.74136 -45.99924 -4.24451 1.000 26.72813 80 ARG A C 1
ATOM 1264 O O . ARG A 1 80 ? 64.72384 -46.64946 -4.66949 1.000 26.39050 80 ARG A O 1
ATOM 1285 N N . GLN A 1 81 ? 63.85940 -45.02458 -3.32576 1.000 26.00316 81 GLN A N 1
ATOM 1286 C CA . GLN A 1 81 ? 65.15972 -44.63634 -2.82577 1.000 25.03406 81 GLN A CA 1
ATOM 1287 C C . GLN A 1 81 ? 65.75164 -45.71667 -1.94792 1.000 23.43192 81 GLN A C 1
ATOM 1288 O O . GLN A 1 81 ? 66.95871 -45.95727 -1.98195 1.000 24.07101 81 GLN A O 1
ATOM 1302 N N . TYR A 1 82 ? 64.91988 -46.33134 -1.10911 1.000 23.83169 82 TYR A N 1
ATOM 1303 C CA . TYR A 1 82 ? 65.33687 -47.35057 -0.16445 1.000 26.71105 82 TYR A CA 1
ATOM 1304 C C . TYR A 1 82 ? 64.82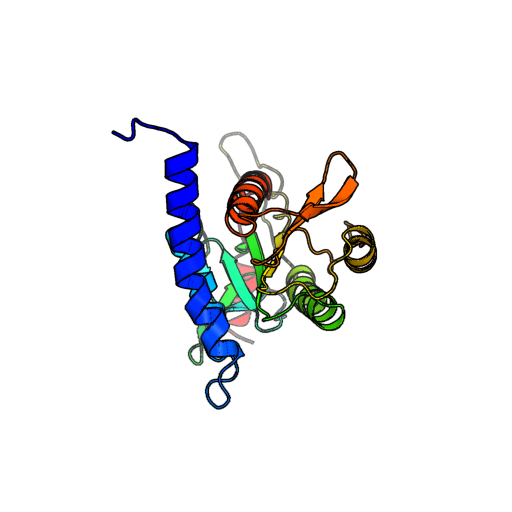839 -48.74072 -0.52635 1.000 25.90650 82 TYR A C 1
ATOM 1305 O O . TYR A 1 82 ? 65.41626 -49.73627 -0.04755 1.000 29.40204 82 TYR A O 1
ATOM 1323 N N . SER A 1 83 ? 63.76611 -48.83404 -1.33944 1.000 25.97556 83 SER A N 1
ATOM 1324 C CA . SER A 1 83 ? 63.03242 -50.07253 -1.52764 1.000 24.70019 83 SER A CA 1
ATOM 1325 C C . SER A 1 83 ? 63.91018 -51.17186 -2.13008 1.000 26.61526 83 SER A C 1
ATOM 1326 O O . SER A 1 83 ? 64.58740 -50.93542 -3.14139 1.000 27.49206 83 SER A O 1
ATOM 1334 N N . PRO A 1 84 ? 63.86986 -52.38513 -1.59799 1.000 26.69969 84 PRO A N 1
ATOM 1335 C CA . PRO A 1 84 ? 64.81532 -53.39973 -2.05663 1.000 28.75374 84 PRO A CA 1
ATOM 1336 C C . PRO A 1 84 ? 64.48734 -53.95303 -3.42995 1.000 26.67104 84 PRO A C 1
ATOM 1337 O O . PRO A 1 84 ? 65.37983 -54.54092 -4.04359 1.000 27.35572 84 PRO A O 1
ATOM 1348 N N . PHE A 1 85 ? 63.25115 -53.87074 -3.90132 1.000 25.74922 85 PHE A N 1
ATOM 1349 C CA . PHE A 1 85 ? 62.94143 -54.35573 -5.23186 1.000 26.80822 85 PHE A CA 1
ATOM 1350 C C . PHE A 1 85 ? 61.63676 -53.76053 -5.70215 1.000 25.70166 85 PHE A C 1
ATOM 1351 O O . PHE A 1 85 ? 60.81333 -53.31760 -4.90020 1.000 28.52513 85 PHE A O 1
ATOM 1368 N N . ILE A 1 86 ? 61.51245 -53.67593 -7.01616 1.000 22.71250 86 ILE A N 1
ATOM 1369 C CA . ILE A 1 86 ? 60.22669 -53.47638 -7.66899 1.000 25.08600 86 ILE A CA 1
ATOM 1370 C C . ILE A 1 86 ? 60.19469 -54.47297 -8.79945 1.000 25.82841 86 ILE A C 1
ATOM 1371 O O . ILE A 1 86 ? 61.11190 -54.50085 -9.62518 1.000 28.66759 86 ILE A O 1
ATOM 1387 N N . PHE A 1 87 ? 59.21848 -55.37821 -8.78488 1.000 22.03633 87 PHE A N 1
ATOM 1388 C CA . PHE A 1 87 ? 59.22862 -56.43014 -9.78696 1.000 22.13523 87 PHE A CA 1
ATOM 1389 C C . PHE A 1 87 ? 58.65032 -55.93138 -11.10375 1.000 23.43842 87 PHE A C 1
ATOM 1390 O O . PHE A 1 87 ? 57.63016 -55.23865 -11.12114 1.000 23.47717 87 PHE A O 1
ATOM 1407 N N . HIS A 1 88 ? 59.28177 -56.32362 -12.18736 1.000 22.38138 88 HIS A N 1
ATOM 1408 C CA . HIS A 1 88 ? 58.85213 -56.01720 -13.56449 1.000 23.93764 88 HIS A CA 1
ATOM 1409 C C . HIS A 1 88 ? 58.52269 -57.35975 -14.19393 1.000 24.45246 88 HIS A C 1
ATOM 1410 O O . HIS A 1 88 ? 59.42883 -58.09835 -14.60423 1.000 26.81817 88 HIS A O 1
ATOM 1424 N N . TYR A 1 89 ? 57.22052 -57.70284 -14.26129 1.000 22.44333 89 TYR A N 1
ATOM 1425 C CA . TYR A 1 89 ? 56.76267 -59.03875 -14.61010 1.000 22.39811 89 TYR A CA 1
ATOM 1426 C C . TYR A 1 89 ? 55.56074 -58.94346 -15.54250 1.000 22.04335 89 TYR A C 1
ATOM 1427 O O . TYR A 1 89 ? 54.58722 -58.29004 -15.18287 1.000 23.92022 89 TYR A O 1
ATOM 1445 N N . ALA A 1 90 ? 55.64727 -59.56183 -16.71019 1.000 24.95710 90 ALA A N 1
ATOM 1446 C CA . ALA A 1 90 ? 54.53424 -59.61449 -17.67151 1.000 25.47163 90 ALA A CA 1
ATOM 1447 C C . ALA A 1 90 ? 54.05831 -58.21780 -18.02727 1.000 24.90116 90 ALA A C 1
ATOM 1448 O O . ALA A 1 90 ? 52.85308 -57.96741 -18.16684 1.000 27.82224 90 ALA A O 1
ATOM 1455 N N . GLU A 1 91 ? 55.00737 -57.26620 -18.14959 1.000 24.21054 91 GLU A N 1
ATOM 1456 C CA . GLU A 1 91 ? 54.76674 -55.84884 -18.44613 1.000 24.59482 91 GLU A CA 1
ATOM 1457 C C . GLU A 1 91 ? 54.00923 -55.10645 -17.34810 1.000 28.60798 91 GLU A C 1
ATOM 1458 O O . GLU A 1 91 ? 53.52656 -53.97218 -17.55471 1.000 29.21910 91 GLU A O 1
ATOM 1470 N N . GLN A 1 92 ? 53.91523 -55.69074 -16.14944 1.000 22.21422 92 GLN A N 1
ATOM 1471 C CA . GLN A 1 92 ? 53.32878 -55.05597 -14.98114 1.000 21.41723 92 GLN A CA 1
ATOM 1472 C C . GLN A 1 92 ? 54.42817 -54.71700 -13.98405 1.000 23.71530 92 GLN A C 1
ATOM 1473 O O . GLN A 1 92 ? 55.51591 -55.29199 -14.01136 1.000 25.47961 92 GLN A O 1
ATOM 1487 N N . LEU A 1 93 ? 54.11689 -53.80999 -13.08569 1.000 21.30725 93 LEU A N 1
ATOM 1488 C CA . LEU A 1 93 ? 54.95904 -53.47151 -11.92995 1.000 20.18529 93 LEU A CA 1
ATOM 1489 C C . LEU A 1 93 ? 54.29553 -53.99811 -10.66945 1.000 21.97996 93 LEU A C 1
ATOM 1490 O O . LEU A 1 93 ? 53.05907 -53.90863 -10.50635 1.000 22.63486 93 LEU A O 1
ATOM 1506 N N . ILE A 1 94 ? 55.10215 -54.60724 -9.79676 1.000 20.82544 94 ILE A N 1
ATOM 1507 C CA . ILE A 1 94 ? 54.60249 -55.13853 -8.53537 1.000 18.31129 94 ILE A CA 1
ATOM 1508 C C . ILE A 1 94 ? 55.53249 -54.60925 -7.44214 1.000 20.61043 94 ILE A C 1
ATOM 1509 O O . ILE A 1 94 ? 56.72948 -54.86789 -7.45898 1.000 22.79876 94 ILE A O 1
ATOM 1525 N N . ILE A 1 95 ? 54.96862 -53.94095 -6.45462 1.000 20.14210 95 ILE A N 1
ATOM 1526 C CA . ILE A 1 95 ? 55.70108 -53.13825 -5.48061 1.000 19.76557 95 ILE A CA 1
ATOM 1527 C C . ILE A 1 95 ? 55.52595 -53.80376 -4.11817 1.000 20.46818 95 ILE A C 1
ATOM 1528 O O . ILE A 1 95 ? 54.40128 -54.13889 -3.75255 1.000 21.94736 95 ILE A O 1
ATOM 1544 N N . PRO A 1 96 ? 56.57577 -53.96241 -3.33596 1.000 21.04380 96 PRO A N 1
ATOM 1545 C CA . PRO A 1 96 ? 56.37811 -54.44679 -1.94948 1.000 21.70534 96 PRO A CA 1
ATOM 1546 C C . PRO A 1 96 ? 55.54081 -53.46193 -1.13198 1.000 19.48200 96 PRO A C 1
ATOM 1547 O O . PRO A 1 96 ? 55.74392 -52.23652 -1.17731 1.000 20.41774 96 PRO A O 1
ATOM 1558 N N . ALA A 1 97 ? 54.66006 -54.02621 -0.28347 1.000 20.30917 97 ALA A N 1
ATOM 1559 C CA . ALA A 1 97 ? 53.69430 -53.20738 0.44911 1.000 20.58862 97 ALA A CA 1
ATOM 1560 C C . ALA A 1 97 ? 54.37057 -52.19472 1.37374 1.000 21.02692 97 ALA A C 1
ATOM 1561 O O . ALA A 1 97 ? 53.84232 -51.10556 1.59420 1.000 21.52229 97 ALA A O 1
ATOM 1568 N N . GLU A 1 98 ? 55.53382 -52.53216 1.91463 1.000 20.29924 98 GLU A N 1
ATOM 1569 C CA . GLU A 1 98 ? 56.22432 -51.63881 2.85545 1.000 20.75113 98 GLU A CA 1
ATOM 1570 C C . GLU A 1 98 ? 56.67668 -50.33900 2.21597 1.000 22.87645 98 GLU A C 1
ATOM 1571 O O . GLU A 1 98 ? 56.98140 -49.39619 2.94766 1.000 23.14622 98 GLU A O 1
ATOM 1583 N N . SER A 1 99 ? 56.77484 -50.28708 0.89378 1.000 20.65724 99 SER A N 1
ATOM 1584 C CA . SER A 1 99 ? 57.26906 -49.12332 0.17681 1.000 20.86859 99 SER A CA 1
ATOM 1585 C C . SER A 1 99 ? 56.15491 -48.17568 -0.27868 1.000 21.51165 99 SER A C 1
ATOM 1586 O O . SER A 1 99 ? 56.45886 -47.17131 -0.93923 1.000 23.22990 99 SER A O 1
ATOM 1594 N N . VAL A 1 100 ? 54.90531 -48.48192 0.06211 1.000 20.13183 100 VAL A N 1
ATOM 1595 C CA . VAL A 1 100 ? 53.74766 -47.76546 -0.46410 1.000 19.50423 100 VAL A CA 1
ATOM 1596 C C . VAL A 1 100 ? 53.33147 -46.64545 0.47357 1.000 19.83002 100 VAL A C 1
ATOM 1597 O O . VAL A 1 100 ? 53.16230 -46.86694 1.67322 1.000 22.52716 100 VAL A O 1
ATOM 1610 N N . TYR A 1 101 ? 53.09465 -45.45161 -0.10005 1.000 19.48873 101 TYR A N 1
ATOM 1611 C CA . TYR A 1 101 ? 52.54570 -44.33491 0.65257 1.000 18.94103 101 TYR A CA 1
ATOM 1612 C C . TYR A 1 101 ? 51.06094 -44.09837 0.40363 1.000 22.59745 101 TYR A C 1
ATOM 1613 O O . TYR A 1 101 ? 50.35129 -43.64511 1.29751 1.000 21.63577 101 TYR A O 1
ATOM 1631 N N . ALA A 1 102 ? 50.61210 -44.29611 -0.83124 1.000 21.67420 102 ALA A N 1
ATOM 1632 C CA . ALA A 1 102 ? 49.24157 -43.94455 -1.18533 1.000 23.05737 102 ALA A CA 1
ATOM 1633 C C . ALA A 1 102 ? 48.79437 -44.78537 -2.35582 1.000 21.35497 102 ALA A C 1
ATOM 1634 O O . ALA A 1 102 ? 49.58719 -45.19793 -3.18713 1.000 20.67462 102 ALA A O 1
ATOM 1641 N N . VAL A 1 103 ? 47.48183 -44.99488 -2.43783 1.000 19.81434 103 VAL A N 1
ATOM 1642 C CA . VAL A 1 103 ? 46.86249 -45.74861 -3.52959 1.000 20.80494 103 VAL A CA 1
ATOM 1643 C C . VAL A 1 103 ? 45.57093 -45.06255 -3.92555 1.000 23.87080 103 VAL A C 1
ATOM 1644 O O . VAL A 1 103 ? 44.78510 -44.63980 -3.06907 1.000 22.51441 103 VAL A O 1
ATOM 1657 N N . PHE A 1 104 ? 45.35351 -44.95981 -5.24086 1.000 21.46669 104 PHE A N 1
ATOM 1658 C CA . PHE A 1 104 ? 44.21119 -44.24587 -5.78561 1.000 20.57422 104 PHE A CA 1
ATOM 1659 C C . PHE A 1 104 ? 43.52865 -45.07808 -6.85739 1.000 23.46855 104 PHE A C 1
ATOM 1660 O O . PHE A 1 104 ? 44.18699 -45.76989 -7.64751 1.000 23.26764 104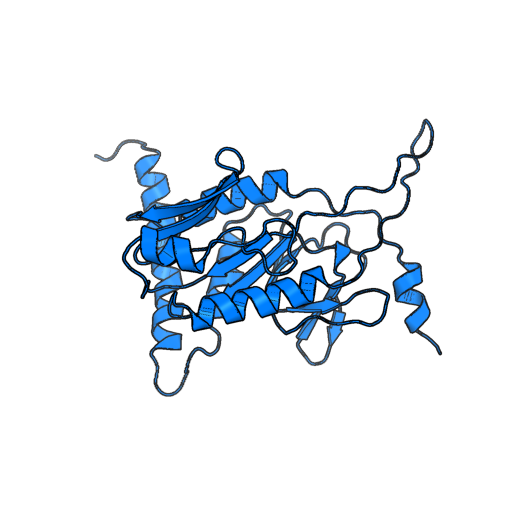 PHE A O 1
ATOM 1677 N N . GLU A 1 105 ? 42.20196 -44.92608 -6.93256 1.000 23.07268 105 GLU A N 1
ATOM 1678 C CA . GLU A 1 105 ? 41.34009 -45.42027 -8.00667 1.000 23.75866 105 GLU A CA 1
ATOM 1679 C C . GLU A 1 105 ? 40.96519 -44.22060 -8.87889 1.000 25.01822 105 GLU A C 1
ATOM 1680 O O . GLU A 1 105 ? 40.74623 -43.11214 -8.37772 1.000 25.55255 105 GLU A O 1
ATOM 1692 N N . VAL A 1 106 ? 40.98215 -44.42958 -10.18988 1.000 22.79544 106 VAL A N 1
ATOM 1693 C CA . VAL A 1 106 ? 40.69173 -43.40505 -11.19109 1.000 24.07684 106 VAL A CA 1
ATOM 1694 C C . VAL A 1 106 ? 39.37580 -43.76268 -11.89460 1.000 27.99723 106 VAL A C 1
ATOM 1695 O O . VAL A 1 106 ? 39.23536 -44.85446 -12.46212 1.000 25.26906 106 VAL A O 1
ATOM 1708 N N . LYS A 1 107 ? 38.40626 -42.83925 -11.88310 1.000 25.49589 107 LYS A N 1
ATOM 1709 C CA . LYS A 1 107 ? 37.11479 -43.02232 -12.52464 1.000 23.96161 107 LYS A CA 1
ATOM 1710 C C . LYS A 1 107 ? 36.65318 -41.71232 -13.15261 1.000 26.39099 107 LYS A C 1
ATOM 1711 O O . LYS A 1 107 ? 37.15895 -40.62911 -12.84704 1.000 26.02828 107 LYS A O 1
ATOM 1730 N N . GLN A 1 108 ? 35.63622 -41.80282 -14.02630 1.000 26.98561 108 GLN A N 1
ATOM 1731 C CA . GLN A 1 108 ? 35.16632 -40.57977 -14.66022 1.000 26.45232 108 GLN A CA 1
ATOM 1732 C C . GLN A 1 108 ? 34.34323 -39.77293 -13.66677 1.000 28.42724 108 GLN A C 1
ATOM 1733 O O . GLN A 1 108 ? 34.39888 -38.54215 -13.65180 1.000 29.09273 108 GLN A O 1
ATOM 1747 N N . THR A 1 109 ? 33.55820 -40.46963 -12.82884 1.000 28.56798 109 THR A N 1
ATOM 1748 C CA . THR A 1 109 ? 32.51625 -39.82581 -12.05950 1.000 27.89694 109 THR A CA 1
ATOM 1749 C C . THR A 1 109 ? 32.61904 -40.24536 -10.59062 1.000 29.55604 109 THR A C 1
ATOM 1750 O O . THR A 1 109 ? 33.00855 -41.37110 -10.27810 1.000 30.33366 109 THR A O 1
ATOM 1761 N N . LEU A 1 110 ? 32.24088 -39.31342 -9.71658 1.000 28.71034 110 LEU A N 1
ATOM 1762 C CA . LEU A 1 110 ? 32.10647 -39.56651 -8.28145 1.000 29.10402 110 LEU A CA 1
ATOM 1763 C C . LEU A 1 110 ? 30.65765 -39.95250 -8.00611 1.000 26.82467 110 LEU A C 1
ATOM 1764 O O . LEU A 1 110 ? 29.73755 -39.14012 -8.14403 1.000 29.34607 110 LEU A O 1
ATOM 1780 N N . ASN A 1 111 ? 30.44471 -41.20786 -7.60699 1.000 28.52932 111 ASN A N 1
ATOM 1781 C CA . ASN A 1 111 ? 29.12060 -41.69087 -7.27773 1.000 28.39174 111 ASN A CA 1
ATOM 1782 C C . ASN A 1 111 ? 29.29221 -42.89276 -6.35117 1.000 24.96105 111 ASN A C 1
ATOM 1783 O O . ASN A 1 111 ? 30.42603 -43.25760 -6.00199 1.000 26.86627 111 ASN A O 1
ATOM 1794 N N . LYS A 1 112 ? 28.15171 -43.46313 -5.93238 1.000 28.88546 112 LYS A N 1
ATOM 1795 C CA . LYS A 1 112 ? 28.18906 -44.51771 -4.91595 1.000 31.57243 112 LYS A CA 1
ATOM 1796 C C . LYS A 1 112 ? 29.01592 -45.71694 -5.39239 1.000 27.32954 112 LYS A C 1
ATOM 1797 O O . LYS A 1 112 ? 29.87842 -46.24273 -4.66490 1.000 28.48744 112 LYS A O 1
ATOM 1816 N N . GLN A 1 113 ? 28.73571 -46.19287 -6.61651 1.000 30.87414 113 GLN A N 1
ATOM 1817 C CA . GLN A 1 113 ? 29.46754 -47.35400 -7.13965 1.000 37.28367 113 GLN A CA 1
ATOM 1818 C C . GLN A 1 113 ? 30.97896 -47.12427 -7.18050 1.000 31.44764 113 GLN A C 1
ATOM 1819 O O . GLN A 1 113 ? 31.76461 -48.03187 -6.87884 1.000 28.62726 113 GLN A O 1
ATOM 1833 N N . HIS A 1 114 ? 31.42892 -45.92959 -7.56980 1.000 28.52231 114 HIS A N 1
ATOM 1834 C CA . HIS A 1 114 ? 32.85314 -45.70868 -7.69976 1.000 27.41120 114 HIS A CA 1
ATOM 1835 C C . HIS A 1 114 ? 33.53768 -45.45892 -6.36486 1.000 26.35615 114 HIS A C 1
ATOM 1836 O O . HIS A 1 114 ? 34.69635 -45.80281 -6.20826 1.000 26.14583 114 HIS A O 1
ATOM 1850 N N . ILE A 1 115 ? 32.81421 -44.93849 -5.38104 1.000 25.41003 115 ILE A N 1
ATOM 1851 C CA . ILE A 1 115 ? 33.34560 -44.91340 -4.02585 1.000 25.15705 115 ILE A CA 1
ATOM 1852 C C . ILE A 1 115 ? 33.56984 -46.34062 -3.54037 1.000 24.89500 115 ILE A C 1
ATOM 1853 O O . ILE A 1 115 ? 34.62466 -46.65246 -2.98833 1.000 27.39400 115 ILE A O 1
ATOM 1869 N N . ASP A 1 116 ? 32.57515 -47.20413 -3.74429 1.000 27.65956 116 ASP A N 1
ATOM 1870 C CA . ASP A 1 116 ? 32.66992 -48.59858 -3.31097 1.000 30.05148 116 ASP A CA 1
ATOM 1871 C C . ASP A 1 116 ? 33.85725 -49.25769 -3.99954 1.000 30.71428 116 ASP A C 1
ATOM 1872 O O . ASP A 1 116 ? 34.63839 -49.98724 -3.37133 1.000 29.98340 116 ASP A O 1
ATOM 1881 N N . ALA A 1 117 ? 34.02701 -48.98053 -5.28712 1.000 29.74708 117 ALA A N 1
ATOM 1882 C CA . ALA A 1 117 ? 35.15095 -49.55975 -6.02704 1.000 28.77285 117 ALA A CA 1
ATOM 1883 C C . ALA A 1 117 ? 36.46961 -49.14715 -5.44805 1.000 25.87624 117 ALA A C 1
ATOM 1884 O O . ALA A 1 117 ? 37.40289 -49.96423 -5.33091 1.000 28.60599 117 ALA A O 1
ATOM 1891 N N . ALA A 1 118 ? 36.59536 -47.85770 -5.10135 1.000 25.53572 118 ALA A N 1
ATOM 1892 C CA . ALA A 1 118 ? 37.83308 -47.36701 -4.54441 1.000 23.47298 118 ALA A CA 1
ATOM 1893 C C . ALA A 1 118 ? 38.12879 -48.00763 -3.19315 1.000 24.17640 118 ALA A C 1
ATOM 1894 O O . ALA A 1 118 ? 39.28902 -48.29611 -2.89102 1.000 25.86985 118 ALA A O 1
ATOM 1901 N N . ARG A 1 119 ? 37.12045 -48.14721 -2.34313 1.000 26.08001 119 ARG A N 1
ATOM 1902 C CA . ARG A 1 119 ? 37.33244 -48.79395 -1.05096 1.000 27.83158 119 ARG A CA 1
ATOM 1903 C C . ARG A 1 119 ? 37.85357 -50.22279 -1.22448 1.000 26.40913 119 ARG A C 1
ATOM 1904 O O . ARG A 1 119 ? 38.73316 -50.65918 -0.47718 1.000 28.64232 119 ARG A O 1
ATOM 1925 N N . LYS A 1 120 ? 37.32330 -50.95875 -2.21409 1.000 27.01982 120 LYS A N 1
ATOM 1926 C CA . LYS A 1 120 ? 37.76067 -52.34283 -2.40888 1.000 27.54654 120 LYS A CA 1
ATOM 1927 C C . LYS A 1 120 ? 39.23187 -52.38005 -2.81188 1.000 28.56990 120 LYS A C 1
ATOM 1928 O O . LYS A 1 120 ? 39.99139 -53.23806 -2.35281 1.000 29.27136 120 LYS A O 1
ATOM 1947 N N . LYS A 1 121 ? 39.65265 -51.43751 -3.64777 1.000 26.65312 121 LYS A N 1
ATOM 1948 C CA . LYS A 1 121 ? 41.04935 -51.36277 -4.06992 1.000 26.01973 121 LYS A CA 1
ATOM 1949 C C . LYS A 1 121 ? 41.97474 -51.05210 -2.90230 1.000 27.44387 121 LYS A C 1
ATOM 1950 O O . LYS A 1 121 ? 42.97309 -51.73788 -2.70493 1.000 27.41613 121 LYS A O 1
ATOM 1969 N N . VAL A 1 122 ? 41.67439 -50.01642 -2.10315 1.000 25.79194 122 VAL A N 1
ATOM 1970 C CA . VAL A 1 122 ? 42.59557 -49.66565 -1.03213 1.000 24.92544 122 VAL A CA 1
ATOM 1971 C C . VAL A 1 122 ? 42.60003 -50.75101 0.03729 1.000 24.96358 122 VAL A C 1
ATOM 1972 O O . VAL A 1 122 ? 43.64193 -51.01695 0.65349 1.000 26.32622 122 VAL A O 1
ATOM 1985 N N . ALA A 1 123 ? 41.43803 -51.35582 0.29667 1.000 26.92711 123 ALA A N 1
ATOM 1986 C CA . ALA A 1 123 ? 41.36050 -52.43755 1.27602 1.000 24.61377 123 ALA A CA 1
ATOM 1987 C C . ALA A 1 123 ? 42.25611 -53.60939 0.86540 1.000 25.27213 123 ALA A C 1
ATOM 1988 O O . ALA A 1 123 ? 42.85106 -54.27254 1.73562 1.000 28.15422 123 ALA A O 1
ATOM 1995 N N . SER A 1 124 ? 42.35960 -53.87555 -0.44320 1.000 25.25658 124 SER A N 1
ATOM 1996 C CA . SER A 1 124 ? 43.19274 -54.98382 -0.91419 1.000 28.08861 124 SER A CA 1
ATOM 1997 C C . SER A 1 124 ? 44.67113 -54.70460 -0.67305 1.000 31.17883 124 SER A C 1
ATOM 1998 O O . SER A 1 124 ? 45.45818 -55.65484 -0.59990 1.000 27.42758 124 SER A O 1
ATOM 2006 N N . VAL A 1 125 ? 45.06610 -53.42868 -0.54576 1.000 24.12802 125 VAL A N 1
ATOM 2007 C CA . VAL A 1 125 ? 46.44192 -53.06222 -0.21668 1.000 22.87940 125 VAL A CA 1
ATOM 2008 C C . VAL A 1 125 ? 46.64604 -53.06987 1.28861 1.000 24.55140 125 VAL A C 1
ATOM 2009 O O . VAL A 1 125 ? 47.64091 -53.59156 1.79724 1.000 25.05308 125 VAL A O 1
ATOM 2022 N N . ARG A 1 126 ? 45.70251 -52.49942 2.06731 1.000 23.97992 126 ARG A N 1
ATOM 2023 C CA . ARG A 1 126 ? 45.87050 -52.46360 3.52798 1.000 25.58889 126 ARG A CA 1
ATOM 2024 C C . ARG A 1 126 ? 45.75980 -53.83210 4.17436 1.000 27.62107 126 ARG A C 1
ATOM 2025 O O . ARG A 1 126 ? 46.26372 -54.03884 5.28647 1.000 29.70807 126 ARG A O 1
ATOM 2046 N N . ALA A 1 127 ? 45.12488 -54.77771 3.50315 1.000 25.43206 127 ALA A N 1
ATOM 2047 C CA . ALA A 1 127 ? 45.04629 -56.13888 4.00401 1.000 28.97324 127 ALA A CA 1
ATOM 2048 C C . ALA A 1 127 ? 46.39410 -56.86088 3.99353 1.000 26.96593 127 ALA A C 1
ATOM 2049 O O . ALA A 1 127 ? 46.52669 -57.87121 4.71134 1.000 30.46612 127 ALA A O 1
ATOM 2056 N N . LEU A 1 128 ? 47.35041 -56.38271 3.20302 1.000 26.45950 128 LEU A N 1
ATOM 2057 C CA . LEU A 1 128 ? 48.64627 -57.02173 3.08198 1.000 25.17641 128 LEU A CA 1
ATOM 2058 C C . LEU A 1 128 ? 49.46653 -56.87010 4.37712 1.000 27.80066 128 LEU A C 1
ATOM 2059 O O . LEU A 1 128 ? 49.30776 -55.91564 5.15229 1.000 30.58945 128 LEU A O 1
ATOM 2075 N N . HIS A 1 129 ? 50.32349 -57.84296 4.62214 1.000 26.83887 129 HIS A N 1
ATOM 2076 C CA . HIS A 1 129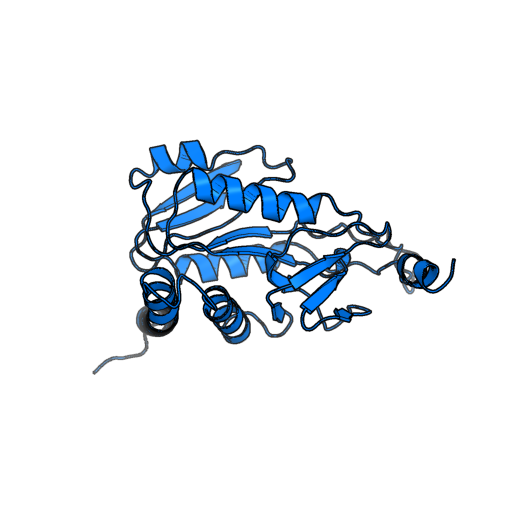 ? 51.20954 -57.82643 5.77901 1.000 27.27774 129 HIS A CA 1
ATOM 2077 C C . HIS A 1 129 ? 52.46390 -57.03714 5.47742 1.000 26.14808 129 HIS A C 1
ATOM 2078 O O . HIS A 1 129 ? 53.14519 -57.31849 4.48825 1.000 32.89594 129 HIS A O 1
ATOM 2092 N N . ARG A 1 130 ? 52.76872 -56.04292 6.29670 1.000 22.71290 130 ARG A N 1
ATOM 2093 C CA . ARG A 1 130 ? 53.96317 -55.23471 6.09484 1.000 21.06352 130 ARG A CA 1
ATOM 2094 C C . ARG A 1 130 ? 54.95912 -55.54381 7.23238 1.000 25.82655 130 ARG A C 1
ATOM 2095 O O . ARG A 1 130 ? 54.58796 -55.53336 8.41916 1.000 27.57128 130 ARG A O 1
ATOM 2116 N N . THR A 1 131 ? 56.20620 -55.84789 6.86637 1.000 23.70440 131 THR A N 1
ATOM 2117 C CA . THR A 1 131 ? 57.25984 -56.09659 7.82471 1.000 23.90688 131 THR A CA 1
ATOM 2118 C C . THR A 1 131 ? 57.91292 -54.78617 8.25813 1.000 23.57992 131 THR A C 1
ATOM 2119 O O . THR A 1 131 ? 57.89758 -53.77595 7.54064 1.000 26.02166 131 THR A O 1
ATOM 2130 N N . SER A 1 132 ? 58.57239 -54.87447 9.42200 1.000 24.89706 132 SER A N 1
ATOM 2131 C CA . SER A 1 132 ? 59.32466 -53.73669 9.93886 1.000 24.16849 132 SER A CA 1
ATOM 2132 C C . SER A 1 132 ? 60.28755 -54.27005 10.98145 1.000 23.97336 132 SER A C 1
ATOM 2133 O O . SER A 1 132 ? 59.86713 -54.77031 12.03716 1.000 26.94946 132 SER A O 1
ATOM 2141 N N . LEU A 1 133 ? 61.61126 -54.15223 10.68071 1.000 26.37825 133 LEU A N 1
ATOM 2142 C CA . LEU A 1 133 ? 62.64757 -54.66855 11.57159 1.000 26.25033 133 LEU A CA 1
ATOM 2143 C C . LEU A 1 133 ? 63.06259 -53.61841 12.60847 1.000 25.67925 133 LEU A C 1
ATOM 2144 O O . LEU A 1 133 ? 62.99523 -52.41387 12.34172 1.000 28.33635 133 LEU A O 1
ATOM 2160 N N . PRO A 1 134 ? 63.56373 -54.06840 13.72871 1.000 25.89273 134 PRO A N 1
ATOM 2161 C CA . PRO A 1 134 ? 64.23207 -53.13327 14.66185 1.000 29.54698 134 PRO A CA 1
ATOM 2162 C C . PRO A 1 134 ? 65.40846 -52.46239 13.98719 1.000 35.79435 134 PRO A C 1
ATOM 2163 O O . PRO A 1 134 ? 66.00305 -53.00877 13.06547 1.000 33.44240 134 PRO A O 1
ATOM 2174 N N . ILE A 1 135 ? 65.74427 -51.25727 14.42586 1.000 29.63718 135 ILE A N 1
ATOM 2175 C CA . ILE A 1 135 ? 66.74098 -50.44836 13.73373 1.000 29.73198 135 ILE A CA 1
ATOM 2176 C C . ILE A 1 135 ? 67.93528 -50.23283 14.64665 1.000 40.61540 135 ILE A C 1
ATOM 2177 O O . ILE A 1 135 ? 67.89193 -49.40837 15.55769 1.000 36.56163 135 ILE A O 1
ATOM 2193 N N . PRO A 1 136 ? 69.04531 -50.91903 14.39810 1.000 34.57567 136 PRO A N 1
ATOM 2194 C CA . PRO A 1 136 ? 70.25720 -50.67571 15.20261 1.000 34.48918 136 PRO A CA 1
ATOM 2195 C C . PRO A 1 136 ? 70.78870 -49.28047 14.98239 1.000 38.10823 136 PRO A C 1
ATOM 2196 O O . PRO A 1 136 ? 70.65521 -48.70497 13.90084 1.000 39.07290 136 PRO A O 1
ATOM 2207 N N . HIS A 1 137 ? 71.36572 -48.71593 16.04160 1.000 38.57101 137 HIS A N 1
ATOM 2208 C CA . HIS A 1 137 ? 71.98233 -47.39765 15.96609 1.000 41.00973 137 HIS A CA 1
ATOM 2209 C C . HIS A 1 137 ? 73.13738 -47.37035 16.95817 1.000 46.49982 137 HIS A C 1
ATOM 2210 O O . HIS A 1 137 ? 73.41608 -48.34916 17.65939 1.000 38.87773 137 HIS A O 1
ATOM 2224 N N . ALA A 1 138 ? 73.83558 -46.23770 16.99400 1.000 42.10144 138 ALA A N 1
ATOM 2225 C CA . ALA A 1 138 ? 75.09046 -46.18019 17.73495 1.000 46.40182 138 ALA A CA 1
ATOM 2226 C C . ALA A 1 138 ? 74.87885 -46.46506 19.22290 1.000 38.52497 138 ALA A C 1
ATOM 2227 O O . ALA A 1 138 ? 75.75686 -47.04579 19.87253 1.000 44.63806 138 ALA A O 1
ATOM 2234 N N . GLY A 1 139 ? 73.72165 -46.08566 19.76285 1.000 52.00412 139 GLY A N 1
ATOM 2235 C CA . GLY A 1 139 ? 73.46123 -46.23565 21.17728 1.000 52.67912 139 GLY A CA 1
ATOM 2236 C C . GLY A 1 139 ? 72.49627 -47.33207 21.55526 1.000 45.48624 139 GLY A C 1
ATOM 2237 O O . GLY A 1 139 ? 72.07346 -47.37409 22.71469 1.000 42.28217 139 GLY A O 1
ATOM 2241 N N . GLY A 1 140 ? 72.11871 -48.21912 20.65588 1.000 40.29644 140 GLY A N 1
ATOM 2242 C CA . GLY A 1 140 ? 71.20175 -49.27340 21.04996 1.000 39.68128 140 GLY A CA 1
ATOM 2243 C C . GLY A 1 140 ? 70.42954 -49.75927 19.83543 1.000 49.74815 140 GLY A C 1
ATOM 2244 O O . GLY A 1 140 ? 71.00356 -49.81550 18.74822 1.000 35.79495 140 GLY A O 1
ATOM 2248 N N . VAL A 1 141 ? 69.14436 -50.08596 20.04169 1.000 30.69965 141 VAL A N 1
ATOM 2249 C CA . VAL A 1 141 ? 68.31750 -50.57982 18.94960 1.000 29.16277 141 VAL A CA 1
ATOM 2250 C C . VAL A 1 141 ? 66.95113 -49.91282 19.07333 1.000 32.39818 141 VAL A C 1
ATOM 2251 O O . VAL A 1 141 ? 66.30572 -50.02050 20.12709 1.000 32.70131 141 VAL A O 1
ATOM 2264 N N . HIS A 1 142 ? 66.56870 -49.16121 18.06195 1.000 31.64035 142 HIS A N 1
ATOM 2265 C CA . HIS A 1 142 ? 65.23647 -48.56385 18.00558 1.000 34.96227 142 HIS A CA 1
ATOM 2266 C C . HIS A 1 142 ? 64.18926 -49.64123 17.75105 1.000 33.93262 142 HIS A C 1
ATOM 2267 O O . HIS A 1 142 ? 64.40188 -50.58181 16.98318 1.000 31.46832 142 HIS A O 1
ATOM 2281 N N . SER A 1 143 ? 63.02265 -49.48639 18.38976 1.000 32.35618 143 SER A N 1
ATOM 2282 C CA . SER A 1 143 ? 61.86757 -50.28919 17.99007 1.000 30.84533 143 SER A CA 1
ATOM 2283 C C . SER A 1 143 ? 61.60739 -50.19078 16.48551 1.000 27.39200 143 SER A C 1
ATOM 2284 O O . SER A 1 143 ? 61.93429 -49.17045 15.84314 1.000 30.35452 143 SER A O 1
ATOM 2292 N N . PRO A 1 144 ? 61.02463 -51.23487 15.88637 1.000 27.33486 144 PRO A N 1
ATOM 2293 C CA . PRO A 1 144 ? 60.64029 -51.14941 14.47833 1.000 28.96625 144 PRO A CA 1
ATOM 2294 C C . PRO A 1 144 ? 59.85753 -49.87371 14.21472 1.000 33.11813 144 PRO A C 1
ATOM 2295 O O . PRO A 1 144 ? 59.02115 -49.44881 15.02499 1.000 32.40521 144 PRO A O 1
ATOM 2306 N N . ARG A 1 145 ? 60.17343 -49.25166 13.09728 1.000 28.64830 145 ARG A N 1
ATOM 2307 C CA . ARG A 1 145 ? 59.42008 -48.10064 12.60596 1.000 27.54634 145 ARG A CA 1
ATOM 2308 C C . ARG A 1 145 ? 57.92860 -48.41543 12.48712 1.000 32.38249 145 ARG A C 1
ATOM 2309 O O . ARG A 1 145 ? 57.51979 -49.51961 12.09064 1.000 31.20805 145 ARG A O 1
ATOM 2330 N N . GLU A 1 146 ? 57.10770 -47.44559 12.90071 1.000 33.07012 146 GLU A N 1
ATOM 2331 C CA . GLU A 1 146 ? 55.67074 -47.57186 12.73117 1.000 36.43786 146 GLU A CA 1
ATOM 2332 C C . GLU A 1 146 ? 55.34977 -47.67185 11.24111 1.000 28.22595 146 GLU A C 1
ATOM 2333 O O . GLU A 1 146 ? 56.04104 -47.10721 10.37953 1.000 28.55297 146 GLU A O 1
ATOM 2345 N N . LEU A 1 147 ? 54.32651 -48.44851 10.94066 1.000 29.39506 147 LEU A N 1
ATOM 2346 C CA . LEU A 1 147 ? 53.94852 -48.61273 9.54507 1.000 29.94130 147 LEU A CA 1
ATOM 2347 C C . LEU A 1 147 ? 53.32812 -47.31752 9.03696 1.000 28.62803 147 LEU A C 1
ATOM 2348 O O . LEU A 1 147 ? 52.66987 -46.58450 9.77997 1.000 30.56386 147 LEU A O 1
ATOM 2364 N N . ILE A 1 148 ? 53.54825 -47.06984 7.75438 1.000 27.63654 148 ILE A N 1
ATOM 2365 C CA . ILE A 1 148 ? 52.96892 -45.90980 7.06365 1.000 25.56773 148 ILE A CA 1
ATOM 2366 C C . ILE A 1 148 ? 51.44909 -45.98800 7.15594 1.000 27.49886 148 ILE A C 1
ATOM 2367 O O . ILE A 1 148 ? 50.84282 -47.06573 7.02286 1.000 26.01762 148 ILE A O 1
ATOM 2383 N N . GLY A 1 149 ? 50.81455 -44.83324 7.42890 1.000 27.82222 149 GLY A N 1
ATOM 2384 C CA . GLY A 1 149 ? 49.36316 -44.78124 7.28004 1.000 28.48110 149 GLY A CA 1
ATOM 2385 C C . GLY A 1 149 ? 49.07397 -44.54717 5.80362 1.000 25.92549 149 GLY A C 1
ATOM 2386 O O . GLY A 1 149 ? 49.16580 -43.40910 5.29295 1.000 25.84808 149 GLY A O 1
ATOM 2390 N N . ILE A 1 150 ? 48.82370 -45.63930 5.07137 1.000 23.62876 150 ILE A N 1
ATOM 2391 C CA . ILE A 1 150 ? 48.67914 -45.55039 3.61642 1.000 22.31391 150 ILE A CA 1
ATOM 2392 C C . ILE A 1 150 ? 47.46306 -44.70595 3.31524 1.000 23.03530 150 ILE A C 1
ATOM 2393 O O . ILE A 1 150 ? 46.39830 -44.91647 3.90785 1.000 25.25045 150 ILE A O 1
ATOM 2409 N N . ILE A 1 151 ? 47.63800 -43.75294 2.42766 1.000 22.73312 151 ILE A N 1
ATOM 2410 C CA . ILE A 1 151 ? 46.57597 -42.84845 2.00653 1.000 23.93751 151 ILE A CA 1
ATOM 2411 C C . ILE A 1 151 ? 45.75663 -43.53975 0.92993 1.000 24.42605 151 ILE A C 1
ATOM 2412 O O . ILE A 1 151 ? 46.31310 -43.98538 -0.05534 1.000 25.04646 151 ILE A O 1
ATOM 2428 N N . GLY A 1 152 ? 44.45319 -43.66027 1.12926 1.000 21.05924 152 GLY A N 1
ATOM 2429 C CA . GLY A 1 152 ? 43.55736 -44.19107 0.10141 1.000 22.31028 152 GLY A CA 1
ATOM 2430 C C . GLY A 1 152 ? 42.72552 -43.09828 -0.55665 1.000 23.55586 152 GLY A C 1
ATOM 2431 O O . GLY A 1 152 ? 42.14962 -42.25096 0.11688 1.000 22.35292 152 GLY A O 1
ATOM 2435 N N . GLY A 1 153 ? 42.60442 -43.15398 -1.88146 1.000 22.75210 153 GLY A N 1
ATOM 2436 C CA . GLY A 1 153 ? 41.87627 -42.07943 -2.52015 1.000 24.53986 153 GLY A CA 1
ATOM 2437 C C . GLY A 1 153 ? 41.16529 -42.47919 -3.78844 1.000 22.36082 153 GLY A C 1
ATOM 2438 O O . GLY A 1 153 ? 41.30746 -43.59013 -4.30096 1.000 22.12483 153 GLY A O 1
ATOM 2442 N N . LEU A 1 154 ? 40.37584 -41.52974 -4.26485 1.000 23.62286 154 LEU A N 1
ATOM 2443 C CA . LEU A 1 154 ? 39.56625 -41.67619 -5.46329 1.000 21.99486 154 LEU A CA 1
ATOM 2444 C C . LEU A 1 154 ? 39.71378 -40.39400 -6.27526 1.000 23.17413 154 LEU A C 1
ATOM 2445 O O . LEU A 1 154 ? 39.48165 -39.30940 -5.74580 1.000 25.80020 154 LEU A O 1
ATOM 2461 N N . LEU A 1 155 ? 40.02626 -40.52245 -7.55541 1.000 22.08289 155 LEU A N 1
ATOM 2462 C CA . LEU A 1 155 ? 40.32798 -39.37894 -8.43616 1.000 21.04026 155 LEU A CA 1
ATOM 2463 C C . LEU A 1 155 ? 39.33581 -39.38690 -9.59821 1.000 22.43475 155 LEU A C 1
ATOM 2464 O O . LEU A 1 155 ? 39.34308 -40.32999 -10.40951 1.000 24.95676 155 LEU A O 1
ATOM 2480 N N . THR A 1 156 ? 38.45762 -38.38992 -9.65467 1.000 23.13092 156 THR A N 1
ATOM 2481 C CA . THR A 1 156 ? 37.38311 -38.36465 -10.63194 1.000 2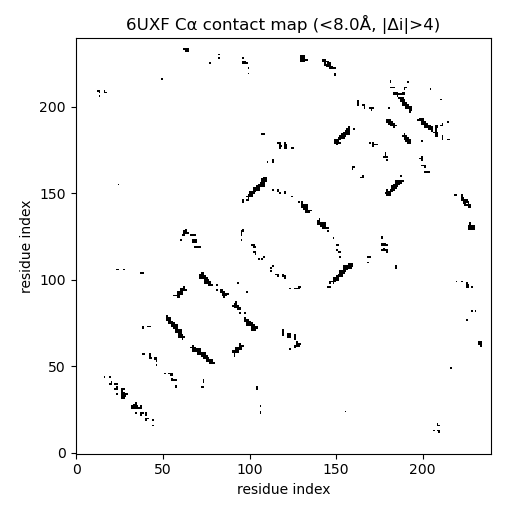3.87996 156 THR A CA 1
ATOM 2482 C C . THR A 1 156 ? 37.26125 -36.96417 -11.23617 1.000 23.98695 156 THR A C 1
ATOM 2483 O O . THR A 1 156 ? 37.82725 -35.96562 -10.73264 1.000 26.59918 156 THR A O 1
ATOM 2494 N N . LEU A 1 157 ? 36.49768 -36.87287 -12.30269 1.000 25.13205 157 LEU A N 1
ATOM 2495 C CA . LEU A 1 157 ? 36.31373 -35.58419 -12.98391 1.000 24.76412 157 LEU A CA 1
ATOM 2496 C C . LEU A 1 157 ? 34.98956 -34.90879 -12.67926 1.000 27.71595 157 LEU A C 1
ATOM 2497 O O . LEU A 1 157 ? 34.91682 -33.67660 -12.70078 1.000 32.81054 157 LEU A O 1
ATOM 2513 N N . GLU A 1 158 ? 33.90707 -35.67976 -12.54243 1.000 27.86548 158 GLU A N 1
ATOM 2514 C CA . GLU A 1 158 ? 32.56336 -35.14970 -12.54758 1.000 28.50144 158 GLU A CA 1
ATOM 2515 C C . GLU A 1 158 ? 31.86224 -35.65886 -11.28961 1.000 34.80609 158 GLU A C 1
ATOM 2516 O O . GLU A 1 158 ? 31.85677 -36.85677 -11.03032 1.000 35.18616 158 GLU A O 1
ATOM 2528 N N . ASN A 1 159 ? 31.30200 -34.76268 -10.50436 1.000 32.29471 159 ASN A N 1
ATOM 2529 C CA . ASN A 1 159 ? 30.59184 -35.17109 -9.29767 1.000 33.57141 159 ASN A CA 1
ATOM 2530 C C . ASN A 1 159 ? 29.12744 -35.46668 -9.60423 1.000 35.17932 159 ASN A C 1
ATOM 2531 O O . ASN A 1 159 ? 28.40635 -34.63064 -10.14802 1.000 36.08092 159 ASN A O 1
ATOM 2542 N N . GLU A 1 160 ? 28.67855 -36.66752 -9.24630 1.000 31.22929 160 GLU A N 1
ATOM 2543 C CA . GLU A 1 160 ? 27.28058 -37.03951 -9.41710 1.000 30.18415 160 GLU A CA 1
ATOM 2544 C C . GLU A 1 160 ? 26.53071 -37.08151 -8.08478 1.000 36.16674 160 GLU A C 1
ATOM 2545 O O . GLU A 1 160 ? 25.38295 -37.52109 -8.03983 1.000 40.46473 160 GLU A O 1
ATOM 2557 N N . LEU A 1 161 ? 27.17451 -36.65672 -7.00223 1.000 33.30633 161 LEU A N 1
ATOM 2558 C CA . LEU A 1 161 ? 26.55641 -36.49043 -5.67881 1.000 38.22662 161 LEU A CA 1
ATOM 2559 C C . LEU A 1 161 ? 26.78237 -35.03146 -5.28672 1.000 36.48248 161 LEU A C 1
ATOM 2560 O O . LEU A 1 161 ? 27.64530 -34.71444 -4.46726 1.000 44.27767 161 LEU A O 1
ATOM 2576 N N . LYS A 1 162 ? 26.00871 -34.13949 -5.89830 1.000 48.08652 162 LYS A N 1
ATOM 2577 C CA . LYS A 1 162 ? 26.36196 -32.72305 -5.87834 1.000 60.47252 162 LYS A CA 1
ATOM 2578 C C . LYS A 1 162 ? 26.07291 -32.05767 -4.54069 1.000 61.92232 162 LYS A C 1
ATOM 2579 O O . LYS A 1 162 ? 26.70564 -31.05193 -4.20155 1.000 71.93941 162 LYS A O 1
ATOM 2598 N N . ILE A 1 163 ? 25.15390 -32.59465 -3.75860 1.000 52.56552 163 ILE A N 1
ATOM 2599 C CA . ILE A 1 163 ? 24.91364 -32.01805 -2.43996 1.000 55.58320 163 ILE A CA 1
ATOM 2600 C C . ILE A 1 163 ? 26.06208 -32.45347 -1.53614 1.000 60.10583 163 ILE A C 1
ATOM 2601 O O . ILE A 1 163 ? 26.30752 -33.66157 -1.39644 1.000 44.74332 163 ILE A O 1
ATOM 2617 N N . PRO A 1 164 ? 26.80843 -31.51363 -0.92603 1.000 54.59883 164 PRO A N 1
ATOM 2618 C CA . PRO A 1 164 ? 27.91488 -31.92872 -0.04386 1.000 57.92477 164 PRO A CA 1
ATOM 2619 C C . PRO A 1 164 ? 27.47733 -32.87842 1.06363 1.000 45.35870 164 PRO A C 1
ATOM 2620 O O . PRO A 1 164 ? 28.19479 -33.84885 1.34373 1.000 42.15577 164 PRO A O 1
ATOM 2631 N N . ASP A 1 165 ? 26.33466 -32.60375 1.71020 1.000 46.64085 165 ASP A N 1
ATOM 2632 C CA . ASP A 1 165 ? 25.87917 -33.48846 2.77426 1.000 54.10184 165 ASP A CA 1
ATOM 2633 C C . ASP A 1 165 ? 25.49368 -34.85759 2.23301 1.000 50.10847 165 ASP A C 1
ATOM 2634 O O . ASP A 1 165 ? 25.71552 -35.86367 2.90698 1.000 42.81061 165 ASP A O 1
ATOM 2643 N N . THR A 1 166 ? 24.97071 -34.92504 1.01185 1.000 47.29289 166 THR A N 1
ATOM 2644 C CA . THR A 1 166 ? 24.70958 -36.22384 0.40443 1.000 49.71526 166 THR A CA 1
ATOM 2645 C C . THR A 1 166 ? 26.00927 -36.96481 0.13737 1.000 41.43610 166 THR A C 1
ATOM 2646 O O . THR A 1 166 ? 26.15639 -38.13122 0.51982 1.000 35.59668 166 THR A O 1
ATOM 2657 N N . LEU A 1 167 ? 26.99741 -36.28109 -0.46307 1.000 32.37710 167 LEU A N 1
ATOM 2658 C CA . LEU A 1 167 ? 28.28446 -36.91618 -0.70012 1.000 29.73997 167 LEU A CA 1
ATOM 2659 C C . LEU A 1 167 ? 28.93144 -37.30993 0.62546 1.000 33.18560 167 LEU A C 1
ATOM 2660 O O . LEU A 1 167 ? 29.50225 -38.39599 0.76528 1.000 31.43744 167 LEU A O 1
ATOM 2676 N N . MET A 1 168 ? 28.83343 -36.43909 1.61743 1.000 33.85830 168 MET A N 1
ATOM 2677 C CA . MET A 1 168 ? 29.34761 -36.75693 2.93960 1.000 37.06157 168 MET A CA 1
ATOM 2678 C C . MET A 1 168 ? 28.81605 -38.09363 3.43723 1.000 29.91940 168 MET A C 1
ATOM 2679 O O . MET A 1 168 ? 29.58473 -38.90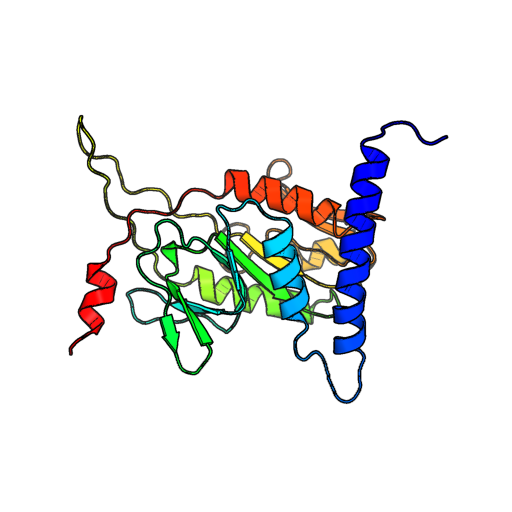896 3.94762 1.000 38.06152 168 MET A O 1
ATOM 2693 N N . GLY A 1 169 ? 27.50928 -38.31924 3.30324 1.000 34.88328 169 GLY A N 1
ATOM 2694 C CA . GLY A 1 169 ? 26.88512 -39.55834 3.74860 1.000 40.89617 169 GLY A CA 1
ATOM 2695 C C . GLY A 1 169 ? 27.41665 -40.80209 3.04852 1.000 35.76824 169 GLY A C 1
ATOM 2696 O O . GLY A 1 169 ? 27.32603 -41.89914 3.60851 1.000 38.84613 169 GLY A O 1
ATOM 2700 N N . HIS A 1 170 ? 27.89637 -40.66548 1.82417 1.000 28.04861 170 HIS A N 1
ATOM 2701 C CA . HIS A 1 170 ? 28.51320 -41.78413 1.11827 1.000 29.04949 170 HIS A CA 1
ATOM 2702 C C . HIS A 1 170 ? 29.95913 -41.94662 1.47675 1.000 34.06102 170 HIS A C 1
ATOM 2703 O O . HIS A 1 170 ? 30.50268 -43.05076 1.35022 1.000 33.67933 170 HIS A O 1
ATOM 2717 N N . LEU A 1 171 ? 30.63146 -40.86270 1.85750 1.000 30.66510 171 LEU A N 1
ATOM 2718 C CA . LEU A 1 171 ? 32.04826 -40.93675 2.19459 1.000 28.35849 171 LEU A CA 1
ATOM 2719 C C . LEU A 1 171 ? 32.34149 -41.32545 3.64283 1.000 31.04612 171 LEU A C 1
ATOM 2720 O O . LEU A 1 171 ? 33.38477 -41.93754 3.90108 1.000 32.68031 171 LEU A O 1
ATOM 2736 N N . ASP A 1 172 ? 31.45882 -41.00918 4.57199 1.000 33.79251 172 ASP A N 1
ATOM 2737 C CA . ASP A 1 172 ? 31.66310 -41.34361 5.97898 1.000 38.89288 172 ASP A CA 1
ATOM 2738 C C . ASP A 1 172 ? 32.03802 -42.79942 6.11667 1.000 49.05263 172 ASP A C 1
ATOM 2739 O O . ASP A 1 172 ? 31.41124 -43.66104 5.52045 1.000 37.09744 172 ASP A O 1
ATOM 2748 N N . HIS A 1 173 ? 33.05435 -43.07355 6.91937 1.000 34.50982 173 HIS A N 1
ATOM 2749 C CA . HIS A 1 173 ? 33.57927 -44.42674 7.04244 1.000 38.58950 173 HIS A CA 1
ATOM 2750 C C . HIS A 1 173 ? 34.38828 -44.51033 8.32746 1.000 45.87062 173 HIS A C 1
ATOM 2751 O O . HIS A 1 173 ? 34.88950 -43.50721 8.81932 1.000 38.51787 173 HIS A O 1
ATOM 2765 N N . ASP A 1 174 ? 34.48380 -45.70406 8.87115 1.000 43.21773 174 ASP A N 1
ATOM 2766 C CA . ASP A 1 174 ? 35.31442 -45.94521 10.04604 1.000 38.38295 174 ASP A CA 1
ATOM 2767 C C . ASP A 1 174 ? 36.79833 -45.73190 9.74774 1.000 32.35572 174 ASP A C 1
ATOM 2768 O O . ASP A 1 174 ? 37.38817 -46.41707 8.90456 1.000 34.38033 174 ASP A O 1
ATOM 2777 N N . LYS A 1 175 ? 37.40889 -44.75488 10.42962 1.000 35.41928 175 LYS A N 1
ATOM 2778 C CA . LYS A 1 175 ? 38.79605 -44.38884 10.12482 1.000 39.12147 175 LYS A CA 1
ATOM 2779 C C . LYS A 1 175 ? 39.75709 -45.55835 10.28537 1.000 42.61168 175 LYS A C 1
ATOM 2780 O O . LYS A 1 175 ? 40.80346 -45.58954 9.62400 1.000 39.99374 175 LYS A O 1
ATOM 2799 N N . ALA A 1 176 ? 39.42850 -46.52403 11.13609 1.000 46.50956 176 ALA A N 1
ATOM 2800 C CA . ALA A 1 176 ? 40.31394 -47.65024 11.39055 1.000 47.46637 176 ALA A CA 1
ATOM 2801 C C . ALA A 1 176 ? 40.13860 -48.78372 10.39085 1.000 55.43113 176 ALA A C 1
ATOM 2802 O O . ALA A 1 176 ? 40.96685 -49.69617 10.36442 1.000 56.13960 176 ALA A O 1
ATOM 2809 N N . ASP A 1 177 ? 39.09834 -48.74081 9.56771 1.000 50.10076 177 ASP A N 1
ATOM 2810 C CA . ASP A 1 177 ? 38.79743 -49.82916 8.65269 1.000 42.75679 177 ASP A CA 1
ATOM 2811 C C . ASP A 1 177 ? 39.65732 -49.78414 7.39918 1.000 43.70186 177 ASP A C 1
ATOM 2812 O O . ASP A 1 177 ? 40.05473 -48.71847 6.91740 1.000 33.60503 177 ASP A O 1
ATOM 2821 N N . LYS A 1 178 ? 39.94074 -50.97164 6.85791 1.000 32.55920 178 LYS A N 1
ATOM 2822 C CA . LYS A 1 178 ? 40.84903 -51.04017 5.72418 1.000 28.27265 178 LYS A CA 1
ATOM 2823 C C . LYS A 1 178 ? 40.28365 -50.37325 4.46324 1.000 26.32962 178 LYS A C 1
ATOM 2824 O O . LYS A 1 178 ? 41.06849 -50.06244 3.58432 1.000 28.43702 178 LYS A O 1
ATOM 2843 N N . GLY A 1 179 ? 38.99004 -50.12483 4.41409 1.000 30.79507 179 GLY A N 1
ATOM 2844 C CA . GLY A 1 179 ? 38.38108 -49.47938 3.26086 1.000 34.51604 179 GLY A CA 1
ATOM 2845 C C . GLY A 1 179 ? 38.25324 -47.97082 3.36629 1.000 32.23006 179 GLY A C 1
ATOM 2846 O O . GLY A 1 179 ? 37.60722 -47.33367 2.53039 1.000 30.97752 179 GLY A O 1
ATOM 2850 N N . MET A 1 180 ? 38.86173 -47.36303 4.37107 1.000 28.71865 180 MET A N 1
ATOM 2851 C CA . MET A 1 180 ? 38.81008 -45.91306 4.53406 1.000 28.58478 180 MET A CA 1
ATOM 2852 C C . MET A 1 180 ? 39.40985 -45.18553 3.33484 1.000 25.43739 180 MET A C 1
ATOM 2853 O O . MET A 1 180 ? 40.47293 -45.53816 2.82462 1.000 26.77917 180 MET A O 1
ATOM 2867 N N . LEU A 1 181 ? 38.70489 -44.15326 2.86052 1.000 24.95236 181 LEU A N 1
ATOM 2868 C CA . LEU A 1 181 ? 39.27601 -43.22391 1.89167 1.000 23.52345 181 LEU A CA 1
ATOM 2869 C C . LEU A 1 181 ? 39.62585 -41.93766 2.63105 1.000 24.63788 181 LEU A C 1
ATOM 2870 O O . LEU A 1 181 ? 38.78861 -41.35133 3.31767 1.000 29.17620 181 LEU A O 1
ATOM 2886 N N . ASN A 1 182 ? 40.87191 -41.50772 2.47285 1.000 21.79639 182 ASN A N 1
ATOM 2887 C CA . ASN A 1 182 ? 41.37664 -40.35580 3.21265 1.000 22.21237 182 ASN A CA 1
ATOM 2888 C C . ASN A 1 182 ? 41.37017 -39.07785 2.40319 1.000 22.67298 182 ASN A C 1
ATOM 2889 O O . ASN A 1 182 ? 41.50141 -37.99620 2.99072 1.000 23.19911 182 ASN A O 1
ATOM 2900 N N . ILE A 1 183 ? 41.21158 -39.16853 1.08528 1.000 22.82526 183 ILE A N 1
ATOM 2901 C CA . ILE A 1 183 ? 41.34024 -38.00761 0.22738 1.000 21.95082 183 ILE A CA 1
ATOM 2902 C C . ILE A 1 183 ? 40.72959 -38.33360 -1.12796 1.000 23.93592 183 ILE A C 1
ATOM 2903 O O . ILE A 1 183 ? 40.65877 -39.49292 -1.53582 1.000 23.70677 183 ILE A O 1
ATOM 2919 N N . GLY A 1 184 ? 40.31389 -37.30197 -1.85179 1.000 22.58832 184 GLY A N 1
ATOM 2920 C CA . GLY A 1 184 ? 39.86249 -37.54186 -3.21138 1.000 21.60068 184 GLY A CA 1
ATOM 2921 C C . GLY A 1 184 ? 39.43750 -36.25051 -3.85411 1.000 25.97668 184 GLY A C 1
ATOM 2922 O O . GLY A 1 184 ? 39.37746 -35.20052 -3.21691 1.000 24.35429 184 GLY A O 1
ATOM 2926 N N A CYS A 1 185 ? 39.10536 -36.34448 -5.13258 0.500 23.77302 185 CYS A N 1
ATOM 2927 N N B CYS A 1 185 ? 39.06481 -36.36203 -5.13073 0.500 24.55004 185 CYS A N 1
ATOM 2928 C CA A CYS A 1 185 ? 38.54302 -35.16452 -5.78305 0.500 27.63970 185 CYS A CA 1
ATOM 2929 C CA B CYS A 1 185 ? 38.71129 -35.19664 -5.94832 0.500 26.03927 185 CYS A CA 1
ATOM 2930 C C A CYS A 1 185 ? 37.59537 -35.55560 -6.90045 0.500 36.35872 185 CYS A C 1
ATOM 2931 C C B CYS A 1 185 ? 37.62366 -35.56461 -6.95133 0.500 37.60867 185 CYS A C 1
ATOM 2932 O O A CYS A 1 185 ? 37.65089 -36.67311 -7.42806 0.500 31.79075 185 CYS A O 1
ATOM 2933 O O B CYS A 1 185 ? 37.59983 -36.70141 -7.43845 0.500 30.59305 185 CYS A O 1
ATOM 2948 N N . ALA A 1 186 ? 36.69291 -34.61544 -7.19867 1.000 34.70158 186 ALA A N 1
ATOM 2949 C CA . ALA A 1 186 ? 35.86001 -34.54984 -8.41840 1.000 33.15707 186 ALA A CA 1
ATOM 2950 C C . ALA A 1 186 ? 36.26275 -33.20421 -9.06258 1.000 24.88180 186 ALA A C 1
ATOM 2951 O O . ALA A 1 186 ? 35.84772 -32.13333 -8.58778 1.000 31.08498 186 ALA A O 1
ATOM 2959 N N . ALA A 1 187 ? 37.07896 -33.28245 -10.09469 1.000 31.18244 187 ALA A N 1
ATOM 2960 C CA . ALA A 1 187 ? 37.75871 -32.09305 -10.59348 1.000 32.54923 187 ALA A CA 1
ATOM 2961 C C . ALA A 1 187 ? 36.80377 -30.93699 -10.90317 1.000 32.40736 187 ALA A C 1
ATOM 2962 O O . ALA A 1 187 ? 37.16355 -29.76235 -10.67803 1.000 36.39516 187 ALA A O 1
ATOM 2969 N N . ASP A 1 188 ? 35.57248 -31.21394 -11.37277 1.000 31.87170 188 ASP A N 1
ATOM 2970 C CA . ASP A 1 188 ? 34.66747 -30.15274 -11.74119 1.000 34.21620 188 ASP A CA 1
ATOM 2971 C C . ASP A 1 188 ? 33.98273 -29.47940 -10.55984 1.000 39.83025 188 ASP A C 1
ATOM 2972 O O . ASP A 1 188 ? 33.29880 -28.47954 -10.76562 1.000 41.85026 188 ASP A O 1
ATOM 2981 N N . ASP A 1 189 ? 34.13996 -29.96528 -9.32605 1.000 32.14514 189 ASP A N 1
ATOM 2982 C CA . ASP A 1 189 ? 33.25332 -29.47940 -8.29326 1.000 36.46894 189 ASP A CA 1
ATOM 2983 C C . ASP A 1 189 ? 33.86318 -29.40194 -6.89517 1.000 28.02097 189 ASP A C 1
ATOM 2984 O O . ASP A 1 189 ? 33.51798 -28.47703 -6.13749 1.000 31.78003 189 ASP A O 1
ATOM 2993 N N . CYS A 1 190 ? 34.65750 -30.39784 -6.49549 1.000 31.43292 190 CYS A N 1
ATOM 2994 C CA . CYS A 1 190 ? 34.96939 -30.47907 -5.07733 1.000 30.12068 190 CYS A CA 1
ATOM 2995 C C . CYS A 1 190 ? 36.12925 -31.43008 -4.82466 1.000 27.34428 190 CYS A C 1
ATOM 2996 O O . CYS A 1 190 ? 36.58621 -32.17891 -5.69592 1.000 28.81007 190 CYS A O 1
ATOM 3004 N N . PHE A 1 191 ? 36.66360 -31.33284 -3.61325 1.000 24.89750 191 PHE A N 1
ATOM 3005 C CA . PHE A 1 191 ? 37.58217 -32.35533 -3.14724 1.000 21.85355 191 PHE A CA 1
ATOM 3006 C C . PHE A 1 191 ? 37.16480 -32.71381 -1.71821 1.000 24.45117 191 PHE A C 1
ATOM 3007 O O . PHE A 1 191 ? 36.31855 -32.06675 -1.10938 1.000 25.98173 191 PHE A O 1
ATOM 3024 N N . PHE A 1 192 ? 37.73037 -33.78919 -1.21028 1.000 25.22127 192 PHE A N 1
ATOM 3025 C CA . PHE A 1 192 ? 37.30709 -34.25451 0.09068 1.000 22.98986 192 PHE A CA 1
ATOM 3026 C C . PHE A 1 192 ? 38.49222 -34.88302 0.78568 1.000 23.46241 192 PHE A C 1
ATOM 3027 O O . PHE A 1 192 ? 39.47748 -35.27397 0.15845 1.000 23.10967 192 PHE A O 1
ATOM 3044 N N . TYR A 1 193 ? 38.38410 -34.94778 2.11144 1.000 24.30885 193 TYR A N 1
ATOM 3045 C CA . TYR A 1 193 ? 39.47904 -35.48110 2.90961 1.000 25.69384 193 TYR A CA 1
ATOM 3046 C C . TYR A 1 193 ? 38.99156 -35.81876 4.30038 1.000 24.96543 193 TYR A C 1
ATOM 3047 O O . TYR A 1 193 ? 37.99832 -35.29411 4.77149 1.000 27.12513 193 TYR A O 1
ATOM 3065 N N . TYR A 1 194 ? 39.75995 -36.66273 4.98071 1.000 26.10645 194 TYR A N 1
ATOM 3066 C CA . TYR A 1 194 ? 39.51182 -36.90654 6.39386 1.000 27.41209 194 TYR A CA 1
ATOM 3067 C C . TYR A 1 194 ? 40.14776 -35.78809 7.19650 1.000 29.99938 194 TYR A C 1
ATOM 3068 O O . TYR A 1 194 ? 41.33964 -35.50297 7.02354 1.000 34.25093 194 TYR A O 1
ATOM 3086 N N . ASP A 1 195 ? 39.34192 -35.11786 7.97731 1.000 32.43662 195 ASP A N 1
ATOM 3087 C CA . ASP A 1 195 ? 39.76961 -33.98814 8.79439 1.000 39.76298 195 ASP A CA 1
ATOM 3088 C C . ASP A 1 195 ? 40.11479 -34.51334 10.18850 1.000 38.60190 195 ASP A C 1
ATOM 3089 O O . ASP A 1 195 ? 39.24333 -35.00230 10.91183 1.000 38.96931 195 ASP A O 1
ATOM 3098 N N . ASN A 1 196 ? 41.38471 -34.41441 10.56657 1.000 44.30405 196 ASN A N 1
ATOM 3099 C CA . ASN A 1 196 ? 41.78668 -34.97669 11.85593 1.000 43.91038 196 ASN A CA 1
ATOM 3100 C C . ASN A 1 196 ? 41.24499 -34.17674 13.03686 1.000 42.87547 196 ASN A C 1
ATOM 3101 O O . ASN A 1 196 ? 41.00969 -34.75087 14.10868 1.000 65.52070 196 ASN A O 1
ATOM 3112 N N . ASP A 1 197 ? 41.01979 -32.87375 12.86715 1.000 57.08042 197 ASP A N 1
ATOM 3113 C CA . ASP A 1 197 ? 40.42327 -32.09062 13.94938 1.000 62.31878 197 ASP A CA 1
ATOM 3114 C C . ASP A 1 197 ? 38.96943 -32.49451 14.16959 1.000 59.68862 197 ASP A C 1
ATOM 3115 O O . ASP A 1 197 ? 38.57823 -32.89062 15.27372 1.000 72.25521 197 ASP A O 1
ATOM 3124 N N . HIS A 1 198 ? 38.14548 -32.37625 13.12355 1.000 60.91154 198 HIS A N 1
ATOM 3125 C CA . HIS A 1 198 ? 36.75562 -32.80773 13.20609 1.000 57.33052 198 HIS A CA 1
ATOM 3126 C C . HIS A 1 198 ? 36.61907 -34.31562 13.43668 1.000 47.70539 198 HIS A C 1
ATOM 3127 O O . HIS A 1 198 ? 35.53629 -34.77286 13.81071 1.000 50.75960 198 HIS A O 1
ATOM 3141 N N . GLN A 1 199 ? 37.66891 -35.09960 13.16120 1.000 45.57668 199 GLN A N 1
ATOM 3142 C CA . GLN A 1 199 ? 37.59832 -36.55691 13.18293 1.000 41.66232 199 GLN A CA 1
ATOM 3143 C C . GLN A 1 199 ? 36.45621 -37.06433 12.30873 1.000 50.99180 199 GLN A C 1
ATOM 3144 O O . GLN A 1 199 ? 35.67273 -37.92878 12.69366 1.000 45.80118 199 GLN A O 1
ATOM 3158 N N . ARG A 1 200 ? 36.39498 -36.54270 11.08478 1.000 42.06267 200 ARG A N 1
ATOM 3159 C CA . ARG A 1 200 ? 35.31653 -36.90472 10.18283 1.000 43.03017 200 ARG A CA 1
ATOM 3160 C C . ARG A 1 200 ? 35.69448 -36.47620 8.77826 1.000 34.27867 200 ARG A C 1
ATOM 3161 O O . ARG A 1 200 ? 36.57824 -35.64322 8.59261 1.000 34.44398 200 ARG A O 1
ATOM 3182 N N . MET A 1 201 ? 35.03887 -37.08159 7.78745 1.000 33.51466 201 MET A N 1
ATOM 3183 C CA . MET A 1 201 ? 35.24044 -36.64222 6.40962 1.000 27.67215 201 MET A CA 1
ATOM 3184 C C . MET A 1 201 ? 34.67781 -35.24807 6.21684 1.000 29.72602 201 MET A C 1
ATOM 3185 O O . MET A 1 201 ? 33.64294 -34.89191 6.79772 1.000 36.53870 201 MET A O 1
ATOM 3199 N N . GLN A 1 202 ? 35.34635 -34.46863 5.37706 1.000 29.31887 202 GLN A N 1
ATOM 3200 C CA . GLN A 1 202 ? 34.90843 -33.13988 4.97298 1.000 31.55741 202 GLN A CA 1
ATOM 3201 C C . GLN A 1 202 ? 34.90572 -33.04591 3.44162 1.000 26.62124 202 GLN A C 1
ATOM 3202 O O . GLN A 1 202 ? 35.80392 -33.56150 2.77815 1.000 28.19112 202 GLN A O 1
ATOM 3216 N N . VAL A 1 203 ? 33.84549 -32.41960 2.92104 1.000 31.66454 203 VAL A N 1
ATOM 3217 C CA . VAL A 1 203 ? 33.71842 -32.14314 1.49069 1.000 27.64430 203 VAL A CA 1
ATOM 3218 C C . VAL A 1 203 ? 33.86963 -30.63481 1.32875 1.000 25.71713 203 VAL A C 1
ATOM 3219 O O . VAL A 1 203 ? 33.18434 -29.85592 2.00584 1.000 31.02745 203 VAL A O 1
ATOM 3232 N N . MET A 1 204 ? 34.73393 -30.22300 0.43487 1.000 28.11831 204 MET A N 1
ATOM 3233 C CA . MET A 1 204 ? 34.93543 -28.79914 0.14867 1.000 30.87510 204 MET A CA 1
ATOM 3234 C C . MET A 1 204 ? 34.60399 -28.53200 -1.31813 1.000 26.51915 204 MET A C 1
ATOM 3235 O O . MET A 1 204 ? 35.33567 -28.97899 -2.21448 1.000 28.61765 204 MET A O 1
ATOM 3249 N N . GLN A 1 205 ? 33.54100 -27.75564 -1.54475 1.000 31.73288 205 GLN A N 1
ATOM 3250 C CA . GLN A 1 205 ? 33.26965 -27.25503 -2.88285 1.000 33.41223 205 GLN A CA 1
ATOM 3251 C C . GLN A 1 205 ? 34.37997 -26.27923 -3.22910 1.000 31.34831 205 GLN A C 1
ATOM 3252 O O . GLN A 1 205 ? 34.80893 -25.48733 -2.37618 1.000 34.69226 205 GLN A O 1
ATOM 3266 N N . HIS A 1 206 ? 34.89205 -26.37866 -4.43861 1.000 30.31830 206 HIS A N 1
ATOM 3267 C CA . HIS A 1 206 ? 36.05378 -25.57835 -4.80282 1.000 29.36306 206 HIS A CA 1
ATOM 3268 C C . HIS A 1 206 ? 36.09083 -25.40155 -6.31636 1.000 31.30470 206 HIS A C 1
ATOM 3269 O O . HIS A 1 206 ? 35.94372 -26.37883 -7.05541 1.000 33.80532 206 HIS A O 1
ATOM 3283 N N . LYS A 1 207 ? 36.37301 -24.17791 -6.76462 1.000 32.78260 207 LYS A N 1
ATOM 3284 C CA . LYS A 1 207 ? 36.45480 -23.88559 -8.18991 1.000 35.16955 207 LYS A CA 1
ATOM 3285 C C . LYS A 1 207 ? 37.78399 -24.26511 -8.81884 1.000 37.56582 207 LYS A C 1
ATOM 3286 O O . LYS A 1 207 ? 37.89512 -24.24589 -10.05202 1.000 32.63201 207 LYS A O 1
ATOM 3305 N N . LYS A 1 208 ? 38.79297 -24.63162 -8.01747 1.000 28.58632 208 LYS A N 1
ATOM 3306 C CA . LYS A 1 208 ? 40.05966 -25.14917 -8.47338 1.000 24.93581 208 LYS A CA 1
ATOM 3307 C C . LYS A 1 208 ? 40.35268 -26.42951 -7.70973 1.000 25.52012 208 LYS A C 1
ATOM 3308 O O . LYS A 1 208 ? 41.40458 -26.59260 -7.09193 1.000 24.38142 208 LYS A O 1
ATOM 3327 N N . ALA A 1 209 ? 39.39961 -27.37317 -7.79150 1.000 25.84772 209 ALA A N 1
ATOM 3328 C CA . ALA A 1 209 ? 39.39967 -28.52080 -6.88164 1.000 24.11436 209 ALA A CA 1
ATOM 3329 C C . ALA A 1 209 ? 40.63504 -29.40099 -7.01023 1.000 25.09620 209 ALA A C 1
ATOM 3330 O O . ALA A 1 209 ? 41.14361 -29.88898 -5.99635 1.000 24.71396 209 ALA A O 1
ATOM 3337 N N A THR A 1 210 ? 41.12594 -29.66349 -8.23468 0.500 23.76968 210 THR A N 1
ATOM 3338 N N B THR A 1 210 ? 41.11755 -29.65875 -8.23544 0.500 23.97772 210 THR A N 1
ATOM 3339 C CA A THR A 1 210 ? 42.21884 -30.62006 -8.31227 0.500 24.24255 210 THR A CA 1
ATOM 3340 C CA B THR A 1 210 ? 42.22842 -30.58880 -8.36693 0.500 23.32887 210 THR A CA 1
ATOM 3341 C C A THR A 1 210 ? 43.50444 -30.04706 -7.71648 0.500 23.14911 210 THR A C 1
ATOM 3342 C C B THR A 1 210 ? 43.48542 -30.03761 -7.70630 0.500 24.04439 210 THR A C 1
ATOM 3343 O O A THR A 1 210 ? 44.30987 -30.78784 -7.14887 0.500 25.21748 210 THR A O 1
ATOM 3344 O O B THR A 1 210 ? 44.25477 -30.77846 -7.09226 0.500 22.56426 210 THR A O 1
ATOM 3365 N N . THR A 1 211 ? 43.70857 -28.73780 -7.82576 1.000 24.94880 211 THR A N 1
ATOM 3366 C CA . THR A 1 211 ? 44.87132 -28.12617 -7.20047 1.000 26.11177 211 THR A CA 1
ATOM 3367 C C . THR A 1 211 ? 44.71549 -28.02715 -5.67625 1.000 26.02750 211 THR A C 1
ATOM 3368 O O . THR A 1 211 ? 45.69007 -28.24074 -4.93150 1.000 24.15612 211 THR A O 1
ATOM 3380 N N . ALA A 1 212 ? 43.51989 -27.73054 -5.17588 1.000 23.51904 212 ALA A N 1
ATOM 3381 C CA . ALA A 1 212 ? 43.30368 -27.80384 -3.73693 1.000 25.52452 212 ALA A CA 1
ATOM 3382 C C . ALA A 1 212 ? 43.57523 -29.21885 -3.24259 1.000 25.41636 212 ALA A C 1
ATOM 3383 O O . ALA A 1 212 ? 44.19238 -29.41371 -2.18398 1.000 23.06832 212 ALA A O 1
ATOM 3390 N N . PHE A 1 213 ? 43.12510 -30.21606 -4.01706 1.000 23.41758 213 PHE A N 1
ATOM 3391 C CA . PHE A 1 213 ? 43.41233 -31.61266 -3.70823 1.000 22.29808 213 PHE A CA 1
ATOM 3392 C C . PHE A 1 213 ? 44.91203 -31.85782 -3.65145 1.000 24.00284 213 PHE A C 1
ATOM 3393 O O . PHE A 1 213 ? 45.39564 -32.51930 -2.73633 1.000 22.69172 213 PHE A O 1
ATOM 3410 N N . LEU A 1 214 ? 45.67101 -31.32374 -4.62852 1.000 23.25044 214 LEU A N 1
ATOM 3411 C CA . LEU A 1 214 ? 47.11692 -31.56518 -4.64924 1.000 22.01246 214 LEU A CA 1
ATOM 3412 C C . LEU A 1 214 ? 47.75412 -31.03467 -3.36402 1.000 22.30384 214 LEU A C 1
ATOM 3413 O O . LEU A 1 214 ? 48.60103 -31.70217 -2.76598 1.000 24.42898 214 LEU A O 1
ATOM 3429 N N . PHE A 1 215 ? 47.35559 -29.85177 -2.91664 1.000 22.28298 215 PHE A N 1
ATOM 3430 C CA . PHE A 1 215 ? 47.93762 -29.31514 -1.70222 1.000 21.67497 215 PHE A CA 1
ATOM 3431 C C . PHE A 1 215 ? 47.53802 -30.14564 -0.47826 1.000 26.47324 215 PHE A C 1
ATOM 3432 O O . PHE A 1 215 ? 48.35600 -30.36152 0.40965 1.000 25.01925 215 PHE A O 1
ATOM 3449 N N . GLU A 1 216 ? 46.29005 -30.64470 -0.43345 1.000 22.36142 216 GLU A N 1
ATOM 3450 C CA . GLU A 1 216 ? 45.88148 -31.52559 0.66052 1.000 22.21376 216 GLU A CA 1
ATOM 3451 C C . GLU A 1 216 ? 46.69328 -32.82319 0.64269 1.000 24.63543 216 GLU A C 1
ATOM 3452 O O . GLU A 1 216 ? 47.08683 -33.31635 1.71901 1.000 25.53310 216 GLU A O 1
ATOM 3464 N N . LEU A 1 217 ? 46.96991 -33.35656 -0.56368 1.000 23.61752 217 LEU A N 1
ATOM 3465 C CA . LEU A 1 217 ? 47.76440 -34.56960 -0.72458 1.000 21.16216 217 LEU A CA 1
ATOM 3466 C C . LEU A 1 217 ? 49.20011 -34.34092 -0.26299 1.000 23.82754 217 LEU A C 1
ATOM 3467 O O . LEU A 1 217 ? 49.75855 -35.17012 0.47602 1.000 23.11594 217 LEU A O 1
ATOM 3483 N N . LEU A 1 218 ? 49.77415 -33.20013 -0.64272 1.000 24.06282 218 LEU A N 1
ATOM 3484 C CA . LEU A 1 218 ? 51.12382 -32.85589 -0.17262 1.000 23.74241 218 LEU A CA 1
ATOM 3485 C C . LEU A 1 218 ? 51.17091 -32.82969 1.34724 1.000 23.07142 218 LEU A C 1
ATOM 3486 O O . LEU A 1 218 ? 52.13243 -33.28720 1.96171 1.000 25.80499 218 LEU A O 1
ATOM 3502 N N . SER A 1 219 ? 50.15143 -32.27208 1.99450 1.000 21.36574 219 SER A N 1
ATOM 3503 C CA . SER A 1 219 ? 50.12878 -32.22058 3.43522 1.000 23.58434 219 SER A CA 1
ATOM 3504 C C . SER A 1 219 ? 49.96039 -33.61621 4.02804 1.000 27.49482 219 SER A C 1
ATOM 3505 O O . SER A 1 219 ? 50.58614 -33.95018 5.04320 1.000 27.28234 219 SER A O 1
ATOM 3513 N N . GLN A 1 220 ? 49.08867 -34.43727 3.43458 1.000 23.30155 220 GLN A N 1
ATOM 3514 C CA . GLN A 1 220 ? 48.93290 -35.79111 3.97509 1.000 22.73694 220 GLN A CA 1
ATOM 3515 C C . GLN A 1 220 ? 50.19983 -36.63320 3.80133 1.000 23.70936 220 GLN A C 1
ATOM 3516 O O . GLN A 1 220 ? 50.53732 -37.42096 4.70462 1.000 25.53968 220 GLN A O 1
ATOM 3530 N N . LEU A 1 221 ? 50.88163 -36.48136 2.67181 1.000 23.62658 221 LEU A N 1
ATOM 3531 C CA . LEU A 1 221 ? 52.13969 -37.21503 2.44672 1.000 23.68263 221 LEU A CA 1
ATOM 3532 C C . LEU A 1 221 ? 53.18571 -36.80428 3.47072 1.000 27.46371 221 LEU A C 1
ATOM 3533 O O . LEU A 1 221 ? 53.96793 -37.62435 3.97293 1.000 26.74208 221 LEU A O 1
ATOM 3549 N N . GLN A 1 222 ? 53.24813 -35.52796 3.76513 1.000 27.91231 222 GLN A N 1
ATOM 3550 C CA . GLN A 1 222 ? 54.17128 -35.02788 4.76865 1.000 34.43532 222 GLN A CA 1
ATOM 3551 C C . GLN A 1 222 ? 54.02619 -35.74121 6.09328 1.000 32.86953 222 GLN A C 1
ATOM 3552 O O . GLN A 1 222 ? 55.02644 -35.96079 6.77244 1.000 37.24559 222 GLN A O 1
ATOM 3566 N N . LYS A 1 223 ? 52.80875 -36.16260 6.46510 1.000 28.69475 223 LYS A N 1
ATOM 3567 C CA . LYS A 1 223 ? 52.50811 -36.76800 7.74280 1.000 29.45896 223 LYS A CA 1
ATOM 3568 C C . LYS A 1 223 ? 52.31293 -38.29159 7.74287 1.000 33.26619 223 LYS A C 1
ATOM 3569 O O . LYS A 1 223 ? 52.03918 -38.84517 8.81037 1.000 33.45738 223 LYS A O 1
ATOM 3588 N N . CYS A 1 224 ? 52.40755 -38.98832 6.60235 1.000 32.30735 224 CYS A N 1
ATOM 3589 C CA . CYS A 1 224 ? 51.93033 -40.37716 6.59791 1.000 29.42530 224 CYS A CA 1
ATOM 3590 C C . CYS A 1 224 ? 52.98320 -41.36462 7.08881 1.000 34.95567 224 CYS A C 1
ATOM 3591 O O . CYS A 1 224 ? 52.64039 -42.51345 7.38910 1.000 36.06341 224 CYS A O 1
ATOM 3599 N N . GLY A 1 225 ? 54.20716 -40.92629 7.30513 1.000 33.14920 225 GLY A N 1
ATOM 3600 C CA . GLY A 1 225 ? 55.24328 -41.76326 7.89878 1.000 31.50815 225 GLY A CA 1
ATOM 3601 C C . GLY A 1 225 ? 56.41499 -42.00662 6.95844 1.000 36.51778 225 GLY A C 1
ATOM 3602 O O . GLY A 1 225 ? 56.56088 -41.39692 5.89943 1.000 35.04372 225 GLY A O 1
ATOM 3606 N N . THR A 1 226 ? 57.27425 -42.91792 7.37239 1.000 29.84570 226 THR A N 1
ATOM 3607 C CA . THR A 1 226 ? 58.54501 -43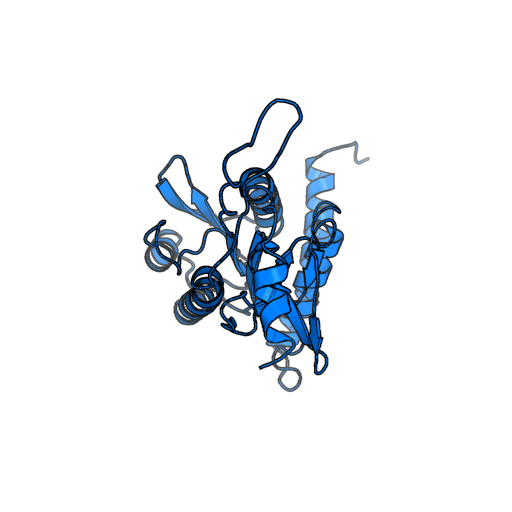.20000 6.71081 1.000 28.46970 226 THR A CA 1
ATOM 3608 C C . THR A 1 226 ? 58.62949 -44.68149 6.44641 1.000 25.72492 226 THR A C 1
ATOM 3609 O O . THR A 1 226 ? 58.15685 -45.48626 7.25242 1.000 28.91260 226 THR A O 1
ATOM 3620 N N . VAL A 1 227 ? 59.23647 -45.04786 5.32970 1.000 25.13175 227 VAL A N 1
ATOM 3621 C CA . VAL A 1 227 ? 59.32241 -46.48209 5.04023 1.000 22.37796 227 VAL A CA 1
ATOM 3622 C C . VAL A 1 227 ? 60.12652 -47.21291 6.10970 1.000 26.86659 227 VAL A C 1
ATOM 3623 O O . VAL A 1 227 ? 61.08527 -46.66814 6.67023 1.000 27.64168 227 VAL A O 1
ATOM 3636 N N . PRO A 1 228 ? 59.77658 -48.46530 6.39123 1.000 24.45276 228 PRO A N 1
ATOM 3637 C CA . PRO A 1 228 ? 60.43271 -49.22315 7.46657 1.000 24.44863 228 PRO A CA 1
ATOM 3638 C C . PRO A 1 228 ? 61.69320 -49.88978 6.93988 1.000 26.58869 228 PRO A C 1
ATOM 3639 O O . PRO A 1 228 ? 61.96850 -49.89238 5.74593 1.000 28.77051 228 PRO A O 1
ATOM 3650 N N . MET A 1 229 ? 62.50120 -50.40110 7.87550 1.000 25.98133 229 MET A N 1
ATOM 3651 C CA . MET A 1 229 ? 63.54609 -51.35685 7.48281 1.000 26.99634 229 MET A CA 1
ATOM 3652 C C . MET A 1 229 ? 62.86234 -52.69244 7.14476 1.000 26.19075 229 MET A C 1
ATOM 3653 O O . MET A 1 229 ? 62.31273 -53.36490 8.01413 1.000 27.80380 229 MET A O 1
ATOM 3667 N N . ILE A 1 230 ? 62.84889 -53.05181 5.88497 1.000 24.40109 230 ILE A N 1
ATOM 3668 C CA . ILE A 1 230 ? 62.08413 -54.20418 5.39456 1.000 22.52580 230 ILE A CA 1
ATOM 3669 C C . ILE A 1 230 ? 62.80741 -55.51596 5.70196 1.000 25.81393 230 ILE A C 1
ATOM 3670 O O . ILE A 1 230 ? 64.02777 -55.62667 5.64206 1.000 26.38298 230 ILE A O 1
ATOM 3686 N N . ASP A 1 231 ? 62.03936 -56.54248 6.04210 1.000 23.05421 231 ASP A N 1
ATOM 3687 C CA . ASP A 1 231 ? 62.56278 -57.89282 6.26018 1.000 22.11914 231 ASP A CA 1
ATOM 3688 C C . ASP A 1 231 ? 62.80189 -58.52719 4.87486 1.000 24.98378 231 ASP A C 1
ATOM 3689 O O . ASP A 1 231 ? 61.95591 -59.21366 4.30252 1.000 25.76859 231 ASP A O 1
ATOM 3698 N N . ILE A 1 232 ? 63.97738 -58.25576 4.31887 1.000 24.98008 232 ILE A N 1
ATOM 3699 C CA . ILE A 1 232 ? 64.28184 -58.66571 2.94089 1.000 25.21583 232 ILE A CA 1
ATOM 3700 C C . ILE A 1 232 ? 64.23631 -60.19603 2.79397 1.000 22.35223 232 ILE A C 1
ATOM 3701 O O . ILE A 1 232 ? 63.76113 -60.72749 1.77148 1.000 26.33325 232 ILE A O 1
ATOM 3717 N N . HIS A 1 233 ? 64.72334 -60.92869 3.79224 1.000 23.85449 233 HIS A N 1
ATOM 3718 C CA . HIS A 1 233 ? 64.73157 -62.38562 3.69110 1.000 26.53492 233 HIS A CA 1
ATOM 3719 C C . HIS A 1 233 ? 63.33670 -62.99806 3.76704 1.000 26.71811 233 HIS A C 1
ATOM 3720 O O . HIS A 1 233 ? 63.14234 -64.12536 3.29975 1.000 28.93142 233 HIS A O 1
ATOM 3734 N N . ALA A 1 234 ? 62.34549 -62.26432 4.29505 1.000 25.05882 234 ALA A N 1
ATOM 3735 C CA . ALA A 1 234 ? 60.97403 -62.75726 4.24684 1.000 27.43239 234 ALA A CA 1
ATOM 3736 C C . ALA A 1 234 ? 60.46843 -62.80514 2.80254 1.000 24.40449 234 ALA A C 1
ATOM 3737 O O . ALA A 1 234 ? 59.59588 -63.62926 2.46167 1.000 26.98276 234 ALA A O 1
ATOM 3744 N N . TYR A 1 235 ? 60.96827 -61.91078 1.95519 1.000 22.92881 235 TYR A N 1
ATOM 3745 C CA . TYR A 1 235 ? 60.68201 -62.02534 0.52169 1.000 23.28390 235 TYR A CA 1
ATOM 3746 C C . TYR A 1 235 ? 61.60547 -63.02873 -0.15095 1.000 26.91365 235 TYR A C 1
ATOM 3747 O O . TYR A 1 235 ? 61.15742 -63.84340 -0.97337 1.000 25.94066 235 TYR A O 1
ATOM 3765 N N . GLY A 1 236 ? 62.90191 -63.00408 0.16942 1.000 25.04241 236 GLY A N 1
ATOM 3766 C CA . GLY A 1 236 ? 63.85663 -63.87955 -0.49259 1.000 29.84116 236 GLY A CA 1
ATOM 3767 C C . GLY A 1 236 ? 63.60695 -65.35931 -0.29309 1.000 29.46659 236 GLY A C 1
ATOM 3768 O O . GLY A 1 236 ? 64.05092 -66.17490 -1.12827 1.000 31.97027 236 GLY A O 1
ATOM 3772 N N . LYS A 1 237 ? 62.92181 -65.74789 0.78251 1.000 27.40641 237 LYS A N 1
ATOM 3773 C CA . LYS A 1 237 ? 62.66821 -67.15732 1.01487 1.000 31.16099 237 LYS A CA 1
ATOM 3774 C C . LYS A 1 237 ? 61.77518 -67.79091 -0.06619 1.000 29.49139 237 LYS A C 1
ATOM 3775 O O . LYS A 1 237 ? 61.79509 -69.01228 -0.22051 1.000 31.13178 237 LYS A O 1
ATOM 3794 N N . TRP A 1 238 ? 61.00800 -67.00074 -0.77596 1.000 27.48922 238 TRP A N 1
ATOM 3795 C CA . TRP A 1 238 ? 60.15281 -67.52717 -1.85289 1.000 25.39494 238 TRP A CA 1
ATOM 3796 C C . TRP A 1 238 ? 60.93514 -67.88747 -3.11140 1.000 29.38525 238 TRP A C 1
ATOM 3797 O O . TRP A 1 238 ? 60.34656 -68.40896 -4.06045 1.000 27.83668 238 TRP A O 1
ATOM 3818 N N . LEU A 1 239 ? 62.23684 -67.61838 -3.14718 1.000 28.67018 239 LEU A N 1
ATOM 3819 C CA . LEU A 1 239 ? 63.01917 -67.94317 -4.33690 1.000 31.49612 239 LEU A CA 1
ATOM 3820 C C . LEU A 1 239 ? 62.98409 -69.44173 -4.62565 1.000 45.02902 239 LEU A C 1
ATOM 3821 O O . LEU A 1 239 ? 62.85826 -69.85214 -5.79096 1.000 44.62407 239 LEU A O 1
ATOM 3837 N N . THR A 1 240 ? 63.07779 -70.26896 -3.58585 1.000 37.73334 240 THR A N 1
ATOM 3838 C CA . THR A 1 240 ? 63.04513 -71.71760 -3.73641 1.000 43.24409 240 THR A CA 1
ATOM 3839 C C . THR A 1 240 ? 61.97746 -72.35277 -2.85782 1.000 53.53885 240 THR A C 1
ATOM 3840 O O . THR A 1 240 ? 61.54619 -71.76574 -1.86454 1.000 53.16385 240 THR A O 1
ATOM 3851 N N . PRO A 1 241 ? 61.54280 -73.57872 -3.18900 1.000 56.84482 241 PRO A N 1
ATOM 3852 C CA . PRO A 1 241 ? 60.47741 -74.23696 -2.40800 1.000 63.87591 241 PRO A CA 1
ATOM 3853 C C . PRO A 1 241 ? 61.00137 -74.84711 -1.10843 1.000 54.46635 241 PRO A C 1
ATOM 3854 O O . PRO A 1 241 ? 62.21377 -74.91485 -0.91924 1.000 59.33196 241 PRO A O 1
#

Organism: Vibrio metoecus (NCBI:txid1481663)